Protein AF-K1X6F2-F1 (afdb_monomer_lite)

Secondary structure (DSSP, 8-state):
-PPPPP----------PPPP-PPP---------STHHHHH-B--SSTTTT-BHHHHHHHHHHHHHHHHHSHHHHH-HHHHHHHHHHHHHHS-----PPPPP-------------------------------PBP-SSTTTTSBGGGS-HHHHHHHHHHHHTTSS---HHHHHHHHH------------PPPPGGGS-GGGB-TTSPBPEEEHHHHHHHH---HHHHHHSPP--HHHHS---GGGGGTS------S-TT------EEEHHHHHTTSSSHHHHHHHHHHHHHHHHHHHHHHHHHTT--S---

Structure (mmCIF, N/CA/C/O backbone):
data_AF-K1X6F2-F1
#
_entry.id   AF-K1X6F2-F1
#
loop_
_atom_site.group_PDB
_atom_site.id
_atom_site.type_symbol
_atom_site.label_atom_id
_atom_site.label_alt_id
_atom_site.label_comp_id
_atom_site.label_asym_id
_atom_site.label_entity_id
_atom_site.label_seq_id
_atom_site.pdbx_PDB_ins_code
_atom_site.Cartn_x
_atom_site.Cartn_y
_atom_site.Cartn_z
_atom_site.occupancy
_atom_site.B_iso_or_equiv
_atom_site.auth_seq_id
_atom_site.auth_comp_id
_atom_site.auth_asym_id
_atom_site.auth_atom_id
_atom_site.pdbx_PDB_model_num
ATOM 1 N N . MET A 1 1 ? 56.549 -41.159 -12.950 1.00 46.00 1 MET A N 1
ATOM 2 C CA . MET A 1 1 ? 55.626 -40.058 -12.611 1.00 46.00 1 MET A CA 1
ATOM 3 C C . MET A 1 1 ? 56.068 -38.818 -13.369 1.00 46.00 1 MET A C 1
ATOM 5 O O . MET A 1 1 ? 57.135 -38.312 -13.044 1.00 46.00 1 MET A O 1
ATOM 9 N N . PRO A 1 2 ? 55.348 -38.386 -14.415 1.00 49.75 2 PRO A N 1
ATOM 10 C CA . PRO A 1 2 ? 55.586 -37.089 -15.040 1.00 49.75 2 PRO A CA 1
ATOM 11 C C . PRO A 1 2 ? 54.796 -35.983 -14.309 1.00 49.75 2 PRO A C 1
ATOM 13 O O . PRO A 1 2 ? 53.760 -36.288 -13.711 1.00 49.75 2 PRO A O 1
ATOM 16 N N . PRO A 1 3 ? 55.272 -34.725 -14.318 1.00 59.94 3 PRO A N 1
ATOM 17 C CA . PRO A 1 3 ? 54.576 -33.612 -13.686 1.00 59.94 3 PRO A CA 1
ATOM 18 C C . PRO A 1 3 ? 53.434 -33.101 -14.572 1.00 59.94 3 PRO A C 1
ATOM 20 O O . PRO A 1 3 ? 53.558 -33.018 -15.792 1.00 59.94 3 PRO A O 1
ATOM 23 N N . SER A 1 4 ? 52.319 -32.777 -13.926 1.00 56.47 4 SER A N 1
ATOM 24 C CA . SER A 1 4 ? 51.096 -32.257 -14.529 1.00 56.47 4 SER A CA 1
ATOM 25 C C . SER A 1 4 ? 51.270 -30.808 -14.998 1.00 56.47 4 SER A C 1
ATOM 27 O O . SER A 1 4 ? 51.624 -29.938 -14.201 1.00 56.47 4 SER A O 1
ATOM 29 N N . ASP A 1 5 ? 50.976 -30.555 -16.273 1.00 57.78 5 ASP A N 1
ATOM 30 C CA . ASP A 1 5 ? 50.868 -29.218 -16.868 1.00 57.78 5 ASP A CA 1
ATOM 31 C C . ASP A 1 5 ? 49.633 -28.459 -16.340 1.00 57.78 5 ASP A C 1
ATOM 33 O O . ASP A 1 5 ? 48.540 -29.034 -16.277 1.00 57.78 5 ASP A O 1
ATOM 37 N N . PRO A 1 6 ? 49.742 -27.157 -16.014 1.00 61.81 6 PRO A N 1
ATOM 38 C CA . PRO A 1 6 ? 48.587 -26.328 -15.707 1.00 61.81 6 PRO A CA 1
ATOM 39 C C . PRO A 1 6 ? 47.948 -25.774 -16.990 1.00 61.81 6 PRO A C 1
ATOM 41 O O . PRO A 1 6 ? 48.576 -25.081 -17.794 1.00 61.81 6 PRO A O 1
ATOM 44 N N . LEU A 1 7 ? 46.655 -26.059 -17.141 1.00 51.56 7 LEU A N 1
ATOM 45 C CA . LEU A 1 7 ? 45.775 -25.568 -18.200 1.00 51.56 7 LEU A CA 1
ATOM 46 C C . LEU A 1 7 ? 45.792 -24.031 -18.277 1.00 51.56 7 LEU A C 1
ATOM 48 O O . LEU A 1 7 ? 45.314 -23.334 -17.382 1.00 51.56 7 LEU A O 1
ATOM 52 N N . ARG A 1 8 ? 46.305 -23.496 -19.390 1.00 42.97 8 ARG A N 1
ATOM 53 C CA . ARG A 1 8 ? 46.103 -22.100 -19.793 1.00 42.97 8 ARG A CA 1
ATOM 54 C C . ARG A 1 8 ? 44.699 -21.953 -20.380 1.00 42.97 8 ARG A C 1
ATOM 56 O O . ARG A 1 8 ? 44.446 -22.393 -21.496 1.00 42.97 8 ARG A O 1
ATOM 63 N N . HIS A 1 9 ? 43.803 -21.302 -19.644 1.00 49.31 9 HIS A N 1
ATOM 64 C CA . HIS A 1 9 ? 42.535 -20.826 -20.190 1.00 49.31 9 HIS A CA 1
ATOM 65 C C . HIS A 1 9 ? 42.769 -19.565 -21.027 1.00 49.31 9 HIS A C 1
ATOM 67 O O . HIS A 1 9 ? 43.004 -18.475 -20.507 1.00 49.31 9 HIS A O 1
ATOM 73 N N . THR A 1 10 ? 42.716 -19.728 -22.344 1.00 45.72 10 THR A N 1
ATOM 74 C CA . THR A 1 10 ? 42.678 -18.635 -23.315 1.00 45.72 10 THR A CA 1
ATOM 75 C C . THR A 1 10 ? 41.272 -18.031 -23.302 1.00 45.72 10 THR A C 1
ATOM 77 O O . THR A 1 10 ? 40.318 -18.674 -23.734 1.00 45.72 10 THR A O 1
ATOM 80 N N . PHE A 1 11 ? 41.120 -16.807 -22.794 1.00 39.72 11 PHE A N 1
ATOM 81 C CA . PHE A 1 11 ? 39.876 -16.049 -22.931 1.00 39.72 11 PHE A CA 1
ATOM 82 C C . PHE A 1 11 ? 39.745 -15.548 -24.374 1.00 39.72 11 PHE A C 1
ATOM 84 O O . PHE A 1 11 ? 40.582 -14.784 -24.856 1.00 39.72 11 PHE A O 1
ATOM 91 N N . ALA A 1 12 ? 38.694 -15.989 -25.065 1.00 45.16 12 ALA A N 1
ATOM 92 C CA . ALA A 1 12 ? 38.305 -15.451 -26.359 1.00 45.16 12 ALA A CA 1
ATOM 93 C C . ALA A 1 12 ? 37.691 -14.056 -26.165 1.00 45.16 12 ALA A C 1
ATOM 95 O O . ALA A 1 12 ? 36.672 -13.897 -25.494 1.00 45.16 12 ALA A O 1
ATOM 96 N N . VAL A 1 13 ? 38.326 -13.040 -26.749 1.00 40.25 13 VAL A N 1
ATOM 97 C CA . VAL A 1 13 ? 37.793 -11.677 -26.838 1.00 40.25 13 VAL A CA 1
ATOM 98 C C . VAL A 1 13 ? 36.678 -11.679 -27.883 1.00 40.25 13 VAL A C 1
ATOM 100 O O . VAL A 1 13 ? 36.940 -11.867 -29.071 1.00 40.25 13 VAL A O 1
ATOM 103 N N . LEU A 1 14 ? 35.431 -11.501 -27.444 1.00 47.03 14 LEU A N 1
ATOM 104 C CA . LEU A 1 14 ? 34.290 -11.316 -28.341 1.00 47.03 14 LEU A CA 1
ATOM 105 C C . LEU A 1 14 ? 34.324 -9.909 -28.968 1.00 47.03 14 LEU A C 1
ATOM 107 O O . LEU A 1 14 ? 34.652 -8.939 -28.279 1.00 47.03 14 LEU A O 1
ATOM 111 N N . PRO A 1 15 ? 33.984 -9.770 -30.261 1.00 43.47 15 PRO A N 1
ATOM 112 C CA . PRO A 1 15 ? 33.983 -8.484 -30.940 1.00 43.47 15 PRO A CA 1
ATOM 113 C C . PRO A 1 15 ? 32.815 -7.605 -30.474 1.00 43.47 15 PRO A C 1
ATOM 115 O O . PRO A 1 15 ? 31.656 -8.015 -30.453 1.00 43.47 15 PRO A O 1
ATOM 118 N N . LEU A 1 16 ? 33.161 -6.362 -30.140 1.00 44.66 16 LEU A N 1
ATOM 119 C CA . LEU A 1 16 ? 32.276 -5.248 -29.816 1.00 44.66 16 LEU A CA 1
ATOM 120 C C . LEU A 1 16 ? 31.258 -5.022 -30.949 1.00 44.66 16 LEU A C 1
ATOM 122 O O . LEU A 1 16 ? 31.613 -4.535 -32.026 1.00 44.66 16 LEU A O 1
ATOM 126 N N . MET A 1 17 ? 29.993 -5.377 -30.716 1.00 46.03 17 MET A N 1
ATOM 127 C CA . MET A 1 17 ? 28.908 -5.054 -31.639 1.00 46.03 17 MET A CA 1
ATOM 128 C C . MET A 1 17 ? 28.637 -3.549 -31.617 1.00 46.03 17 MET A C 1
ATOM 130 O O . MET A 1 17 ? 28.428 -2.947 -30.566 1.00 46.03 17 MET A O 1
ATOM 134 N N . LYS A 1 18 ? 28.687 -2.944 -32.806 1.00 38.97 18 LYS A N 1
ATOM 135 C CA . LYS A 1 18 ? 28.371 -1.537 -33.053 1.00 38.97 18 LYS A CA 1
ATOM 136 C C . LYS A 1 18 ? 26.903 -1.280 -32.724 1.00 38.97 18 LYS A C 1
ATOM 138 O O . LYS A 1 18 ? 26.025 -1.882 -33.331 1.00 38.97 18 LYS A O 1
ATOM 143 N N . SER A 1 19 ? 26.660 -0.351 -31.810 1.00 38.84 19 SER A N 1
ATOM 144 C CA . SER A 1 19 ? 25.337 0.194 -31.525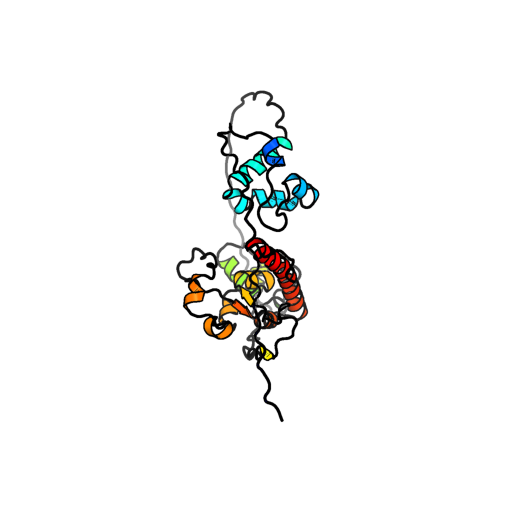 1.00 38.84 19 SER A CA 1
ATOM 145 C C . SER A 1 19 ? 24.781 0.890 -32.771 1.00 38.84 19 SER A C 1
ATOM 147 O O . SER A 1 19 ? 25.386 1.838 -33.276 1.00 38.84 19 SER A O 1
ATOM 149 N N . GLU A 1 20 ? 23.637 0.424 -33.270 1.00 37.31 20 GLU A N 1
ATOM 150 C CA . GLU A 1 20 ? 22.864 1.136 -34.285 1.00 37.31 20 GLU A CA 1
ATOM 151 C C . GLU A 1 20 ? 22.338 2.449 -33.694 1.00 37.31 20 GLU A C 1
ATOM 153 O O . GLU A 1 20 ? 21.609 2.484 -32.702 1.00 37.31 20 GLU A O 1
ATOM 158 N N . VAL A 1 21 ? 22.758 3.554 -34.303 1.00 42.12 21 VAL A N 1
ATOM 159 C CA . VAL A 1 21 ? 22.299 4.903 -33.982 1.00 42.12 21 VAL A CA 1
ATOM 160 C C . VAL A 1 21 ? 20.926 5.087 -34.623 1.00 42.12 21 VAL A C 1
ATOM 162 O O . VAL A 1 21 ? 20.822 5.254 -35.837 1.00 42.12 21 VAL A O 1
ATOM 165 N N . HIS A 1 22 ? 19.864 5.074 -33.817 1.00 42.78 22 HIS A N 1
ATOM 166 C CA . HIS A 1 22 ? 18.558 5.537 -34.276 1.00 42.78 22 HIS A CA 1
ATOM 167 C C . HIS A 1 22 ? 18.613 7.054 -34.535 1.00 42.78 22 HIS A C 1
ATOM 169 O O . HIS A 1 22 ? 19.023 7.807 -33.647 1.00 42.78 22 HIS A O 1
ATOM 175 N N . PRO A 1 23 ? 18.204 7.537 -35.723 1.00 40.75 23 PRO A N 1
ATOM 176 C CA . PRO A 1 23 ? 18.164 8.965 -35.996 1.00 40.75 23 PRO A CA 1
ATOM 177 C C . PRO A 1 23 ? 17.051 9.630 -35.176 1.00 40.75 23 PRO A C 1
ATOM 179 O O . PRO A 1 23 ? 15.868 9.346 -35.361 1.00 40.75 23 PRO A O 1
ATOM 182 N N . SER A 1 24 ? 17.439 10.550 -34.289 1.00 39.50 24 SER A N 1
ATOM 183 C CA . SER A 1 24 ? 16.524 11.512 -33.669 1.00 39.50 24 SER A CA 1
ATOM 184 C C . SER A 1 24 ? 15.939 12.436 -34.745 1.00 39.50 24 SER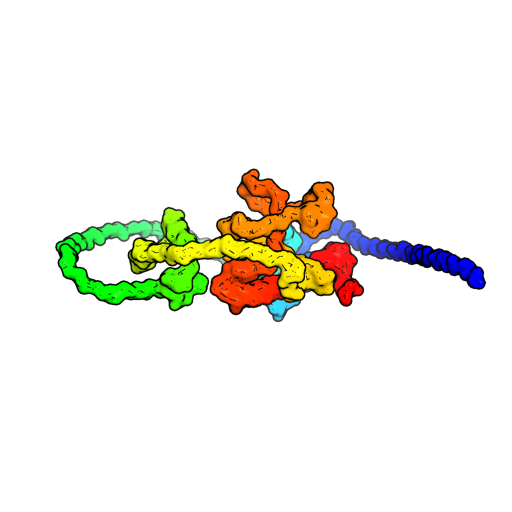 A C 1
ATOM 186 O O . SER A 1 24 ? 16.705 13.122 -35.428 1.00 39.50 24 SER A O 1
ATOM 188 N N . PRO A 1 25 ? 14.606 12.517 -34.900 1.00 50.88 25 PRO A N 1
ATOM 189 C CA . PRO A 1 25 ? 13.989 13.456 -35.822 1.00 50.88 25 PRO A CA 1
ATOM 190 C C . PRO A 1 25 ? 13.968 14.855 -35.192 1.00 50.88 25 PRO A C 1
ATOM 192 O O . PRO A 1 25 ? 13.027 15.242 -34.502 1.00 50.88 25 PRO A O 1
ATOM 195 N N . SER A 1 26 ? 15.016 15.635 -35.450 1.00 43.62 26 SER A N 1
ATOM 196 C CA . SER A 1 26 ? 15.046 17.078 -35.190 1.00 43.62 26 SER A CA 1
ATOM 197 C C . SER A 1 26 ? 14.281 17.814 -36.293 1.00 43.62 26 SER A C 1
ATOM 199 O O . SER A 1 26 ? 14.870 18.412 -37.189 1.00 43.62 26 SER A O 1
ATOM 201 N N . GLY A 1 27 ? 12.953 17.730 -36.251 1.00 44.09 27 GLY A N 1
ATOM 202 C CA . GLY A 1 27 ? 12.053 18.544 -37.063 1.00 44.09 27 GLY A CA 1
ATOM 203 C C . GLY A 1 27 ? 11.281 19.498 -36.163 1.00 44.09 27 GLY A C 1
ATOM 204 O O . GLY A 1 27 ? 10.532 19.054 -35.297 1.00 44.09 27 GLY A O 1
ATOM 205 N N . LEU A 1 28 ? 11.472 20.803 -36.357 1.00 49.69 28 LEU A N 1
ATOM 206 C CA . LEU A 1 28 ? 10.681 21.873 -35.745 1.00 49.69 28 LEU A CA 1
ATOM 207 C C . LEU A 1 28 ? 9.211 21.713 -36.172 1.00 49.69 28 LEU A C 1
ATOM 209 O O . LEU A 1 28 ? 8.809 22.185 -37.232 1.00 49.69 28 LEU A O 1
ATOM 213 N N . ALA A 1 29 ? 8.434 20.979 -35.376 1.00 45.31 29 ALA A N 1
ATOM 214 C CA . ALA A 1 29 ? 7.057 20.623 -35.681 1.00 45.31 29 ALA A CA 1
ATOM 215 C C . ALA A 1 29 ? 6.071 21.584 -35.011 1.00 45.31 29 ALA A C 1
ATOM 217 O O . ALA A 1 29 ? 6.150 21.871 -33.814 1.00 45.31 29 ALA A O 1
ATOM 218 N N . SER A 1 30 ? 5.114 22.032 -35.817 1.00 53.69 30 SER A N 1
ATOM 219 C CA . SER A 1 30 ? 3.845 22.627 -35.416 1.00 53.69 30 SER A CA 1
ATOM 220 C C . SER A 1 30 ? 3.212 21.836 -34.263 1.00 53.69 30 SER A C 1
ATOM 222 O O . SER A 1 30 ? 3.288 20.607 -34.240 1.00 53.69 30 SER A O 1
ATOM 224 N N . GLU A 1 31 ? 2.606 22.536 -33.300 1.00 55.25 31 GLU A N 1
ATOM 225 C CA . GLU A 1 31 ? 2.083 21.933 -32.071 1.00 55.25 31 GLU A CA 1
ATOM 226 C C . GLU A 1 31 ? 1.163 20.725 -32.343 1.00 55.25 31 GLU A C 1
ATOM 228 O O . GLU A 1 31 ? 0.118 20.872 -32.983 1.00 55.25 31 GLU A O 1
ATOM 233 N N . PRO A 1 32 ? 1.493 19.525 -31.829 1.00 50.25 32 PRO A N 1
ATOM 234 C CA . PRO A 1 32 ? 0.657 18.349 -31.993 1.00 50.25 32 PRO A CA 1
ATOM 235 C C . PRO A 1 32 ? -0.456 18.362 -30.938 1.00 50.25 32 PRO A C 1
ATOM 237 O O . PRO A 1 32 ? -0.389 17.669 -29.928 1.00 50.25 32 PRO A O 1
ATOM 240 N N . SER A 1 33 ? -1.504 19.146 -31.182 1.00 58.00 33 SER A N 1
ATOM 241 C CA . SER A 1 33 ? -2.835 18.934 -30.586 1.00 58.00 33 SER A CA 1
ATOM 242 C C . SER A 1 33 ? -3.661 17.918 -31.390 1.00 58.00 33 SER A C 1
ATOM 244 O O . SER A 1 33 ? -4.864 17.768 -31.183 1.00 58.00 33 SER A O 1
ATOM 246 N N . SER A 1 34 ? -3.014 17.210 -32.323 1.00 72.38 34 SER A N 1
ATOM 247 C CA . SER A 1 34 ? -3.662 16.239 -33.194 1.00 72.38 34 SER A CA 1
ATOM 248 C C . SER A 1 34 ? -4.014 14.959 -32.426 1.00 72.38 34 SER A C 1
ATOM 250 O O . SER A 1 34 ? -3.160 14.434 -31.703 1.00 72.38 34 SER A O 1
ATOM 252 N N . PRO A 1 35 ? -5.219 14.392 -32.628 1.00 74.38 35 PRO A N 1
ATOM 253 C CA . PRO A 1 35 ? -5.616 13.102 -32.054 1.00 74.38 35 PRO A CA 1
ATOM 254 C C . PRO A 1 35 ? -4.647 11.960 -32.410 1.00 74.38 35 PRO A C 1
ATOM 256 O O . PRO A 1 35 ? -4.557 10.977 -31.678 1.00 74.38 35 PRO A O 1
ATOM 259 N N . ALA A 1 36 ? -3.844 12.118 -33.469 1.00 82.81 36 ALA A N 1
ATOM 260 C CA . ALA A 1 36 ? -2.771 11.191 -33.819 1.00 82.81 36 ALA A CA 1
ATOM 261 C C . ALA A 1 36 ? -1.700 11.044 -32.719 1.00 82.81 36 ALA A C 1
ATOM 263 O O . ALA A 1 36 ? -1.074 9.993 -32.615 1.00 82.81 36 ALA A O 1
ATOM 264 N N . TYR A 1 37 ? -1.497 12.053 -31.865 1.00 83.38 37 TYR A N 1
ATOM 265 C CA . TYR A 1 37 ? -0.483 11.998 -30.808 1.00 83.38 37 TYR A CA 1
ATOM 266 C C . TYR A 1 37 ? -0.808 10.940 -29.740 1.00 83.38 37 TYR A C 1
ATOM 268 O O . TYR A 1 37 ? 0.083 10.221 -29.290 1.00 83.38 37 TYR A O 1
ATOM 276 N N . ALA A 1 38 ? -2.089 10.778 -29.387 1.00 79.31 38 ALA A N 1
ATOM 277 C CA . ALA A 1 38 ? -2.529 9.747 -28.444 1.00 79.31 38 ALA A CA 1
ATOM 278 C C . ALA A 1 38 ? -2.304 8.322 -28.972 1.00 79.31 38 ALA A C 1
ATOM 280 O O . ALA A 1 38 ? -2.023 7.419 -28.187 1.00 79.31 38 ALA A O 1
ATOM 281 N N . ALA A 1 39 ? -2.394 8.131 -30.292 1.00 85.25 39 ALA A N 1
ATOM 282 C CA . ALA A 1 39 ? -2.170 6.838 -30.936 1.00 85.25 39 ALA A CA 1
ATOM 283 C C . ALA A 1 39 ? -0.683 6.443 -30.985 1.00 85.25 39 ALA A C 1
ATOM 285 O O . ALA A 1 39 ? -0.360 5.260 -31.053 1.00 85.25 39 ALA A O 1
ATOM 286 N N . VAL A 1 40 ? 0.228 7.422 -30.942 1.00 92.50 40 VAL A N 1
ATOM 287 C CA . VAL A 1 40 ? 1.680 7.189 -31.021 1.00 92.50 40 VAL A CA 1
ATOM 288 C C . VAL A 1 40 ? 2.321 7.082 -29.635 1.00 92.50 40 VAL A C 1
ATOM 290 O O . VAL A 1 40 ? 3.331 6.394 -29.476 1.00 92.50 40 VAL A O 1
ATOM 293 N N . TYR A 1 41 ? 1.749 7.729 -28.617 1.00 95.69 41 TYR A N 1
ATOM 294 C CA . TYR A 1 41 ? 2.295 7.681 -27.264 1.00 95.69 41 TYR A CA 1
ATOM 295 C C . TYR A 1 41 ? 2.248 6.260 -26.685 1.00 95.69 41 TYR A C 1
ATOM 297 O O . TYR A 1 41 ? 1.176 5.679 -26.497 1.00 95.69 41 TYR A O 1
ATOM 305 N N . ARG A 1 42 ? 3.425 5.724 -26.348 1.00 96.56 42 ARG A N 1
ATOM 306 C CA . ARG A 1 42 ? 3.584 4.452 -25.636 1.00 96.56 42 ARG A CA 1
ATOM 307 C C . ARG A 1 42 ? 4.004 4.716 -24.200 1.00 96.56 42 ARG A C 1
ATOM 309 O O . ARG A 1 42 ? 4.944 5.470 -23.955 1.00 96.56 42 ARG A O 1
ATOM 316 N N . HIS A 1 43 ? 3.328 4.066 -23.261 1.00 94.31 43 HIS A N 1
ATOM 317 C CA . HIS A 1 43 ? 3.662 4.149 -21.847 1.00 94.31 43 HIS A CA 1
ATOM 318 C C . HIS A 1 43 ? 5.114 3.718 -21.619 1.00 94.31 43 HIS A C 1
ATOM 320 O O . HIS A 1 43 ? 5.544 2.677 -22.111 1.00 94.31 43 HIS A O 1
ATOM 326 N N . THR A 1 44 ? 5.880 4.490 -20.856 1.00 94.12 44 THR A N 1
ATOM 327 C CA . THR A 1 44 ? 7.304 4.200 -20.611 1.00 94.12 44 THR A CA 1
ATOM 328 C C . THR A 1 44 ? 7.570 3.570 -19.243 1.00 94.12 44 THR A C 1
ATOM 330 O O . THR A 1 44 ? 8.715 3.251 -18.934 1.00 94.12 44 THR A O 1
ATOM 333 N N . PHE A 1 45 ? 6.528 3.355 -18.432 1.00 89.81 45 PHE A N 1
ATOM 334 C CA . PHE A 1 45 ? 6.643 2.888 -17.049 1.00 89.81 45 PHE A CA 1
ATOM 335 C C . PHE A 1 45 ? 5.461 2.016 -16.598 1.00 89.81 45 PHE A C 1
ATOM 337 O O . PHE A 1 45 ? 4.346 2.153 -17.113 1.00 89.81 45 PHE A O 1
ATOM 344 N N . GLY A 1 46 ? 5.716 1.197 -15.568 1.00 90.81 46 GLY A N 1
ATOM 345 C CA . GLY A 1 46 ? 4.746 0.345 -14.872 1.00 90.81 46 GLY A CA 1
ATOM 346 C C . GLY A 1 46 ? 4.240 -0.842 -15.698 1.00 90.81 46 GLY A C 1
ATOM 347 O O . GLY A 1 46 ? 4.671 -1.054 -16.826 1.00 90.81 46 GLY A O 1
ATOM 348 N N . LYS A 1 47 ? 3.241 -1.562 -15.167 1.00 90.38 47 LYS A N 1
ATOM 349 C CA . LYS A 1 47 ? 2.665 -2.794 -15.756 1.00 90.38 47 LYS A CA 1
ATOM 350 C C . LYS A 1 47 ? 2.132 -2.687 -17.196 1.00 90.38 47 LYS A C 1
ATOM 352 O O . LYS A 1 47 ? 1.817 -3.694 -17.819 1.00 90.38 47 LYS A O 1
ATOM 357 N N . HIS A 1 48 ? 1.978 -1.470 -17.716 1.00 96.00 48 HIS A N 1
ATOM 358 C CA . HIS A 1 48 ? 1.481 -1.195 -19.068 1.00 96.00 48 HIS A CA 1
ATOM 359 C C . HIS A 1 48 ? 2.555 -0.600 -19.986 1.00 96.00 48 HIS A C 1
ATOM 361 O O . HIS A 1 48 ? 2.241 0.070 -20.971 1.00 96.00 48 HIS A O 1
ATOM 367 N N . LYS A 1 49 ? 3.833 -0.823 -19.669 1.00 94.50 49 LYS A N 1
ATOM 368 C CA . LYS A 1 49 ? 4.961 -0.372 -20.483 1.00 94.50 49 LYS A CA 1
ATOM 369 C C . LYS A 1 49 ? 4.806 -0.826 -21.939 1.00 94.50 49 LYS A C 1
ATOM 371 O O . LYS A 1 49 ? 4.346 -1.926 -22.224 1.00 94.50 49 LYS A O 1
ATOM 376 N N . HIS A 1 50 ? 5.183 0.053 -22.859 1.00 94.81 50 HIS A N 1
ATOM 377 C CA . HIS A 1 50 ? 5.091 -0.094 -24.312 1.00 94.81 50 HIS A CA 1
ATOM 378 C C . HIS A 1 50 ? 3.674 -0.150 -24.901 1.00 94.81 50 HIS A C 1
ATOM 380 O O . HIS A 1 50 ? 3.545 -0.089 -26.126 1.00 94.81 50 HIS A O 1
ATOM 386 N N . LYS A 1 51 ? 2.620 -0.174 -24.078 1.00 96.25 51 LYS A N 1
ATOM 387 C CA . LYS A 1 51 ? 1.234 -0.083 -24.548 1.00 96.25 51 LYS A CA 1
ATOM 388 C C . LYS A 1 51 ? 0.815 1.365 -24.782 1.00 96.25 51 LYS A C 1
ATOM 390 O O . LYS A 1 51 ? 1.274 2.289 -24.110 1.00 96.25 51 LYS A O 1
ATOM 395 N N . THR A 1 52 ? -0.069 1.562 -25.743 1.00 97.56 52 THR A N 1
ATOM 396 C CA . THR A 1 52 ? -0.769 2.824 -25.997 1.00 97.56 52 THR A CA 1
ATOM 397 C C . THR A 1 52 ? -1.924 3.008 -25.015 1.00 97.56 52 THR A C 1
ATOM 399 O O . THR A 1 52 ? -2.406 2.046 -24.418 1.00 97.56 52 THR A O 1
ATOM 402 N N . LEU A 1 53 ? -2.426 4.238 -24.867 1.00 96.62 53 LEU A N 1
ATOM 403 C CA . LEU A 1 53 ? -3.595 4.497 -24.014 1.00 96.62 53 LEU A CA 1
ATOM 404 C C . LEU A 1 53 ? -4.832 3.697 -24.460 1.00 96.62 53 LEU A C 1
ATOM 406 O O . LEU A 1 53 ? -5.607 3.267 -23.616 1.00 96.62 53 LEU A O 1
ATOM 410 N N . GLN A 1 54 ? -4.984 3.432 -25.759 1.00 96.50 54 GLN A N 1
ATOM 411 C CA . GLN A 1 54 ? -6.095 2.644 -26.295 1.00 96.50 54 GLN A CA 1
ATOM 412 C C . GLN A 1 54 ? -5.971 1.146 -25.961 1.00 96.50 54 GLN A C 1
ATOM 414 O O . GLN A 1 54 ? -6.950 0.508 -25.583 1.00 96.50 54 GLN A O 1
ATOM 419 N N . GLU A 1 55 ? -4.762 0.583 -26.036 1.00 96.19 55 GLU A N 1
ATOM 420 C CA . GLU A 1 55 ? -4.501 -0.805 -25.621 1.00 96.19 55 GLU A CA 1
ATOM 421 C C . GLU A 1 55 ? -4.690 -0.988 -24.110 1.00 96.19 55 GLU A C 1
ATOM 423 O O . GLU A 1 55 ? -5.224 -2.003 -23.664 1.00 96.19 55 GLU A O 1
ATOM 428 N N . ILE A 1 56 ? -4.278 0.006 -23.315 1.00 97.12 56 ILE A N 1
ATOM 429 C CA . ILE A 1 56 ? -4.492 0.006 -21.865 1.00 97.12 56 ILE A CA 1
ATOM 430 C C . ILE A 1 56 ? -5.984 0.040 -21.562 1.00 97.12 56 ILE A C 1
ATOM 432 O O . ILE A 1 56 ? -6.437 -0.736 -20.730 1.00 97.12 56 ILE A O 1
ATOM 436 N N . GLU A 1 57 ? -6.753 0.875 -22.259 1.00 96.44 57 GLU A N 1
ATOM 437 C CA . GLU A 1 57 ? -8.201 0.965 -22.077 1.00 96.44 57 GLU A CA 1
ATOM 438 C C . GLU A 1 57 ? -8.882 -0.390 -22.284 1.00 96.44 57 GLU A C 1
ATOM 440 O O . GLU A 1 57 ? -9.698 -0.804 -21.460 1.00 96.44 57 GLU A O 1
ATOM 445 N N . ALA A 1 58 ? -8.503 -1.093 -23.354 1.00 95.75 58 ALA A N 1
ATOM 446 C CA . ALA A 1 58 ? -9.079 -2.382 -23.711 1.00 95.75 58 ALA A CA 1
ATOM 447 C C . ALA A 1 58 ? -8.861 -3.462 -22.637 1.00 95.75 58 ALA A C 1
ATOM 449 O O . ALA A 1 58 ? -9.657 -4.394 -22.547 1.00 95.75 58 ALA A O 1
ATOM 450 N N . CYS A 1 59 ? -7.802 -3.352 -21.825 1.00 93.44 59 CYS A N 1
ATOM 451 C CA . CYS A 1 59 ? -7.465 -4.347 -20.803 1.00 93.44 59 CYS A CA 1
ATOM 452 C C . CYS A 1 59 ? -7.635 -3.876 -19.346 1.00 93.44 59 CYS A C 1
ATOM 454 O O . CYS A 1 59 ? -7.743 -4.716 -18.457 1.00 93.44 59 CYS A O 1
ATOM 456 N N . ASP A 1 60 ? -7.631 -2.567 -19.077 1.00 96.25 60 ASP A N 1
ATOM 457 C CA . ASP A 1 60 ? -7.543 -2.001 -17.726 1.00 96.25 60 ASP A CA 1
ATOM 458 C C . ASP A 1 60 ? -7.991 -0.527 -17.674 1.00 96.25 60 ASP A C 1
ATOM 460 O O . ASP A 1 60 ? -7.218 0.398 -17.402 1.00 96.25 60 ASP A O 1
ATOM 464 N N . LEU A 1 61 ? -9.277 -0.297 -17.932 1.00 93.56 61 LEU A N 1
ATOM 465 C CA . LEU A 1 61 ? -9.888 1.031 -17.854 1.00 93.56 61 LEU A CA 1
ATOM 466 C C . LEU A 1 61 ? -9.660 1.758 -16.502 1.00 93.56 61 LEU A C 1
ATOM 468 O O . LEU A 1 61 ? -9.310 2.944 -16.545 1.00 93.56 61 LEU A O 1
ATOM 472 N N . PRO A 1 62 ? -9.774 1.109 -15.317 1.00 96.12 62 PRO A N 1
ATOM 473 C CA . PRO A 1 62 ? -9.537 1.776 -14.031 1.00 96.12 62 PRO A CA 1
ATOM 474 C C . PRO A 1 62 ? -8.132 2.374 -13.899 1.00 96.12 62 PRO A C 1
ATOM 476 O O . PRO A 1 62 ? -7.940 3.379 -13.211 1.00 96.12 62 PRO A O 1
ATOM 479 N N . TYR A 1 63 ? -7.137 1.795 -14.578 1.00 95.62 63 TYR A N 1
ATOM 480 C CA . TYR A 1 63 ? -5.787 2.345 -14.590 1.00 95.62 63 TYR A CA 1
ATOM 481 C C . TYR A 1 63 ? -5.716 3.701 -15.293 1.00 95.62 63 TYR A C 1
ATOM 483 O O . TYR A 1 63 ? -5.026 4.586 -14.795 1.00 95.62 63 TYR A O 1
ATOM 491 N N . ILE A 1 64 ? -6.442 3.911 -16.397 1.00 96.56 64 ILE A N 1
ATOM 492 C CA . ILE A 1 64 ? -6.472 5.214 -17.087 1.00 96.56 64 ILE A CA 1
ATOM 493 C C . ILE A 1 64 ? -7.103 6.282 -16.192 1.00 96.56 64 ILE A C 1
ATOM 495 O O . ILE A 1 64 ? -6.598 7.404 -16.122 1.00 96.56 64 ILE A O 1
ATOM 499 N N . GLU A 1 65 ? -8.174 5.944 -15.472 1.00 95.19 65 GLU A N 1
ATOM 500 C CA . GLU A 1 65 ? -8.804 6.855 -14.509 1.00 95.19 65 GLU A CA 1
ATOM 501 C C . GLU A 1 65 ? -7.842 7.228 -13.376 1.00 95.19 65 GLU A C 1
ATOM 503 O O . GLU A 1 65 ? -7.670 8.410 -13.066 1.00 95.19 65 GLU A O 1
ATOM 508 N N . TRP A 1 66 ? -7.146 6.236 -12.812 1.00 96.50 66 TRP A N 1
ATOM 509 C CA . TRP A 1 66 ? -6.099 6.467 -11.820 1.00 96.50 66 TRP A CA 1
ATOM 510 C C . TRP A 1 66 ? -4.962 7.332 -12.378 1.00 96.50 66 TRP A C 1
ATOM 512 O O . TRP A 1 66 ? -4.496 8.259 -11.707 1.00 96.50 66 TRP A O 1
ATOM 522 N N . LEU A 1 67 ? -4.540 7.078 -13.621 1.00 96.00 67 LEU A N 1
ATOM 523 C CA . LEU A 1 67 ? -3.421 7.761 -14.259 1.00 96.00 67 LEU A CA 1
ATOM 524 C C . LEU A 1 67 ? -3.665 9.270 -14.340 1.00 96.00 67 LEU A C 1
ATOM 526 O O . LEU A 1 67 ? -2.752 10.033 -14.028 1.00 96.00 67 LEU A O 1
ATOM 530 N N . ARG A 1 68 ? -4.900 9.706 -14.628 1.00 95.62 68 ARG A N 1
ATOM 531 C CA . ARG A 1 68 ? -5.303 11.128 -14.647 1.00 95.62 68 ARG A CA 1
ATOM 532 C C . ARG A 1 68 ? -5.072 11.843 -13.313 1.00 95.62 68 ARG A C 1
ATOM 534 O O . ARG A 1 68 ? -4.712 13.017 -13.298 1.00 95.62 68 ARG A O 1
ATOM 541 N N . GLY A 1 69 ? -5.286 11.152 -12.192 1.00 89.44 69 GLY A N 1
ATOM 542 C CA . GLY A 1 69 ? -5.081 11.695 -10.844 1.00 89.44 69 GLY A CA 1
ATOM 543 C C . GLY A 1 69 ? -3.657 11.521 -10.307 1.00 89.44 69 GLY A C 1
ATOM 544 O O . GLY A 1 69 ? -3.286 12.161 -9.316 1.00 89.44 69 GLY A O 1
ATOM 545 N N . SER A 1 70 ? -2.864 10.661 -10.949 1.00 93.81 70 SER A N 1
ATOM 546 C CA . SER A 1 70 ? -1.547 10.241 -10.478 1.00 93.81 70 SER A CA 1
ATOM 547 C C . SER A 1 70 ? -0.505 11.366 -10.515 1.00 93.81 70 SER A C 1
ATOM 549 O O . SER A 1 70 ? -0.565 12.304 -11.313 1.00 93.81 70 SER A O 1
ATOM 551 N N . TYR A 1 71 ? 0.511 11.245 -9.659 1.00 91.19 71 TYR A N 1
ATOM 552 C CA . TYR A 1 71 ? 1.681 12.128 -9.686 1.00 91.19 71 TYR A CA 1
ATOM 553 C C . TYR A 1 71 ? 2.442 12.030 -11.021 1.00 91.19 71 TYR A C 1
ATOM 555 O O . TYR A 1 71 ? 2.966 13.030 -11.502 1.00 91.19 71 TYR A O 1
ATOM 563 N N . MET A 1 72 ? 2.435 10.862 -11.671 1.00 91.00 72 MET A N 1
ATOM 564 C CA . MET A 1 72 ? 3.137 10.638 -12.941 1.00 91.00 72 MET A CA 1
ATOM 565 C C . MET A 1 72 ? 2.572 11.502 -14.068 1.00 91.00 72 MET A C 1
ATOM 567 O O . MET A 1 72 ? 3.326 12.196 -14.750 1.00 91.00 72 MET A O 1
ATOM 571 N N . ALA A 1 73 ? 1.244 11.540 -14.212 1.00 93.88 73 ALA A N 1
ATOM 572 C CA . ALA A 1 73 ? 0.604 12.427 -15.177 1.00 93.88 73 ALA A CA 1
ATOM 573 C C . ALA A 1 73 ? 0.858 13.899 -14.846 1.00 93.88 73 ALA A C 1
ATOM 575 O O . ALA A 1 73 ? 1.043 14.695 -15.751 1.00 93.88 73 ALA A O 1
ATOM 576 N N . LYS A 1 74 ? 0.946 14.296 -13.571 1.00 91.62 74 LYS A N 1
ATOM 577 C CA . LYS A 1 74 ? 1.213 15.700 -13.207 1.00 91.62 74 LYS A CA 1
ATOM 578 C C . LYS A 1 74 ? 2.611 16.187 -13.602 1.00 91.62 74 LYS A C 1
ATOM 580 O O . LYS A 1 74 ? 2.751 17.368 -13.905 1.00 91.62 74 LYS A O 1
ATOM 585 N N . ASN A 1 75 ? 3.611 15.305 -13.643 1.00 91.38 75 ASN A N 1
ATOM 586 C CA . ASN A 1 75 ? 4.994 15.700 -13.944 1.00 91.38 75 ASN A CA 1
ATOM 587 C C . ASN A 1 75 ? 5.457 15.365 -15.363 1.00 91.38 75 ASN A C 1
ATOM 589 O O . ASN A 1 75 ? 6.474 15.894 -15.804 1.00 91.38 75 ASN A O 1
ATOM 593 N N . SER A 1 76 ? 4.742 14.507 -16.091 1.00 94.69 76 SER A N 1
ATOM 594 C CA . SER A 1 76 ? 5.087 14.165 -17.472 1.00 94.69 76 SER A CA 1
ATOM 595 C C . SER A 1 76 ? 4.245 14.973 -18.458 1.00 94.69 76 SER A C 1
ATOM 597 O O . SER A 1 76 ? 3.072 14.677 -18.686 1.00 94.69 76 SER A O 1
ATOM 599 N N . ARG A 1 77 ? 4.856 15.992 -19.077 1.00 95.06 77 ARG A N 1
ATOM 600 C CA . ARG A 1 77 ? 4.195 16.842 -20.086 1.00 95.06 77 ARG A CA 1
ATOM 601 C C . ARG A 1 77 ? 3.705 16.033 -21.291 1.00 95.06 77 ARG A C 1
ATOM 603 O O . ARG A 1 77 ? 2.624 16.308 -21.806 1.00 95.06 77 ARG A O 1
ATOM 610 N N . ASP A 1 78 ? 4.468 15.029 -21.711 1.00 94.56 78 ASP A N 1
ATOM 611 C CA . ASP A 1 78 ? 4.101 14.167 -22.839 1.00 94.56 78 ASP A CA 1
ATOM 612 C C . ASP A 1 78 ? 2.900 13.285 -22.498 1.00 94.56 78 ASP A C 1
ATOM 614 O O . ASP A 1 78 ? 1.964 13.185 -23.290 1.00 94.56 78 ASP A O 1
ATOM 618 N N . LEU A 1 79 ? 2.864 12.727 -21.282 1.00 95.31 79 LEU A N 1
ATOM 619 C CA . LEU A 1 79 ? 1.718 11.949 -20.820 1.00 95.31 79 LEU A CA 1
ATOM 620 C C . LEU A 1 79 ? 0.455 12.809 -20.688 1.00 95.31 79 LEU A C 1
ATOM 622 O O . LEU A 1 79 ? -0.628 12.359 -21.052 1.00 95.31 79 LEU A O 1
ATOM 626 N N . GLN A 1 80 ? 0.573 14.056 -20.216 1.00 96.31 80 GLN A N 1
ATOM 627 C CA . GLN A 1 80 ? -0.560 14.992 -20.181 1.00 96.31 80 GLN A CA 1
ATOM 628 C C . GLN A 1 80 ? -1.120 15.246 -21.575 1.00 96.31 80 GLN A C 1
ATOM 630 O O . GLN A 1 80 ? -2.330 15.166 -21.770 1.00 96.31 80 GLN A O 1
ATOM 635 N N . LYS A 1 81 ? -0.243 15.516 -22.549 1.00 94.56 81 LYS A N 1
ATOM 636 C CA . LYS A 1 81 ? -0.644 15.718 -23.946 1.00 94.56 81 LYS A CA 1
ATOM 637 C C . LYS A 1 81 ? -1.306 14.472 -24.525 1.00 94.56 81 LYS A C 1
ATOM 639 O O . LYS A 1 81 ? -2.333 14.588 -25.184 1.00 94.56 81 LYS A O 1
ATOM 644 N N . ALA A 1 82 ? -0.757 13.290 -24.249 1.00 96.06 82 ALA A N 1
ATOM 645 C CA . ALA A 1 82 ? -1.327 12.026 -24.697 1.00 96.06 82 ALA A CA 1
ATOM 646 C C . ALA A 1 82 ? -2.723 11.785 -24.103 1.00 96.06 82 ALA A C 1
ATOM 648 O O . ALA A 1 82 ? -3.651 11.475 -24.845 1.00 96.06 82 ALA A O 1
ATOM 649 N N . LEU A 1 83 ? -2.898 12.001 -22.793 1.00 96.12 83 LEU A N 1
ATOM 650 C CA . LEU A 1 83 ? -4.194 11.889 -22.114 1.00 96.12 83 LEU A CA 1
ATOM 651 C C . LEU A 1 83 ? -5.210 12.908 -22.641 1.00 96.12 83 LEU A C 1
ATOM 653 O O . LEU A 1 83 ? -6.365 12.561 -22.869 1.00 96.12 83 LEU A O 1
ATOM 657 N N . GLN A 1 84 ? -4.782 14.146 -22.890 1.00 95.19 84 GLN A N 1
ATOM 658 C CA . GLN A 1 84 ? -5.642 15.187 -23.449 1.00 95.19 84 GLN A CA 1
ATOM 659 C C . GLN A 1 84 ? -6.079 14.864 -24.885 1.00 95.19 84 GLN A C 1
ATOM 661 O O . GLN A 1 84 ? -7.252 15.024 -25.218 1.00 95.19 84 GLN A O 1
ATOM 666 N N . ALA A 1 85 ? -5.159 14.400 -25.735 1.00 93.94 85 ALA A N 1
ATOM 667 C CA . ALA A 1 85 ? -5.469 13.988 -27.102 1.00 93.94 85 ALA A CA 1
ATOM 668 C C . ALA A 1 85 ? -6.390 12.755 -27.123 1.00 93.94 85 ALA A C 1
ATOM 670 O O . ALA A 1 85 ? -7.316 12.693 -27.930 1.00 93.94 85 ALA A O 1
ATOM 671 N N . TYR A 1 86 ? -6.182 11.813 -26.199 1.00 95.12 86 TYR A N 1
ATOM 672 C CA . TYR A 1 86 ? -7.043 10.648 -26.011 1.00 95.12 86 TYR A CA 1
ATOM 673 C C . TYR A 1 86 ? -8.465 11.062 -25.598 1.00 95.12 86 TYR A C 1
ATOM 675 O O . TYR A 1 86 ? -9.440 10.595 -26.186 1.00 95.12 86 TYR A O 1
ATOM 683 N N . ASP A 1 87 ? -8.598 12.009 -24.665 1.00 94.75 87 ASP A N 1
ATOM 684 C CA . ASP A 1 87 ? -9.896 12.556 -24.254 1.00 94.75 87 ASP A CA 1
ATOM 685 C C . ASP A 1 87 ? -10.617 13.276 -25.391 1.00 94.75 87 ASP A C 1
ATOM 687 O O . ASP A 1 87 ? -11.818 13.087 -25.577 1.00 94.75 87 ASP A O 1
ATOM 691 N N . ALA A 1 88 ? -9.885 14.077 -26.166 1.00 92.69 88 ALA A N 1
ATOM 692 C CA . ALA A 1 88 ? -10.432 14.795 -27.311 1.00 92.69 88 ALA A CA 1
ATOM 693 C C . ALA A 1 88 ? -10.928 13.843 -28.411 1.00 92.69 88 ALA A C 1
ATOM 695 O O . ALA A 1 88 ? -11.958 14.110 -29.027 1.00 92.69 88 ALA A O 1
ATOM 696 N N . ALA A 1 89 ? -10.220 12.732 -28.639 1.00 92.19 89 ALA A N 1
ATOM 697 C CA . ALA A 1 89 ? -10.619 11.712 -29.604 1.00 92.19 89 ALA A CA 1
ATOM 698 C C . ALA A 1 89 ? -11.850 10.916 -29.138 1.00 92.19 89 ALA A C 1
ATOM 700 O O . ALA A 1 89 ? -12.720 10.595 -29.944 1.00 92.19 89 ALA A O 1
ATOM 701 N N . LYS A 1 90 ? -11.932 10.606 -27.839 1.00 92.56 90 LYS A N 1
ATOM 702 C CA . LYS A 1 90 ? -12.993 9.767 -27.266 1.00 92.56 90 LYS A CA 1
ATOM 703 C C . LYS A 1 90 ? -14.293 10.519 -27.008 1.00 92.56 90 LYS A C 1
ATOM 705 O O . LYS A 1 90 ? -15.378 9.969 -27.172 1.00 92.56 90 LYS A O 1
ATOM 710 N N . PHE A 1 91 ? -14.180 11.779 -26.610 1.00 90.69 91 PHE A N 1
ATOM 711 C CA . PHE A 1 91 ? -15.304 12.669 -26.368 1.00 90.69 91 PHE A CA 1
ATOM 712 C C . PHE A 1 91 ? -15.172 13.860 -27.311 1.00 90.69 91 PHE A C 1
ATOM 714 O O . PHE A 1 91 ? -14.804 14.950 -26.855 1.00 90.69 91 PHE A O 1
ATOM 721 N N . PRO A 1 92 ? -15.436 13.674 -28.622 1.00 85.88 92 PRO A N 1
ATOM 722 C CA . PRO A 1 92 ? -15.443 14.787 -29.552 1.00 85.88 92 PRO A CA 1
ATOM 723 C C . PRO A 1 92 ? -16.438 15.801 -29.002 1.00 85.88 92 PRO A C 1
ATOM 725 O O . PRO A 1 92 ? -17.639 15.533 -28.918 1.00 85.88 92 PRO A O 1
ATOM 728 N N . ARG A 1 93 ? -15.923 16.942 -28.525 1.00 80.75 93 ARG A N 1
ATOM 729 C CA . ARG A 1 93 ? -16.782 18.022 -28.052 1.00 80.75 93 ARG A CA 1
ATOM 730 C C . ARG A 1 93 ? -17.667 18.368 -29.229 1.00 80.75 93 ARG A C 1
ATOM 732 O O . ARG A 1 93 ? -17.162 18.831 -30.251 1.00 80.75 93 ARG A O 1
ATOM 739 N N . SER A 1 94 ? -18.961 18.095 -29.082 1.00 78.81 94 SER A N 1
ATOM 740 C CA . SER A 1 94 ? -19.951 18.530 -30.053 1.00 78.81 94 SER A CA 1
ATOM 741 C C . SER A 1 94 ? -19.683 20.017 -30.306 1.00 78.81 94 SER A C 1
ATOM 743 O O . SER A 1 94 ? -19.533 20.752 -29.319 1.00 78.81 94 SER A O 1
ATOM 745 N N . PRO A 1 95 ? -19.483 20.447 -31.566 1.00 69.75 95 PRO A N 1
ATOM 746 C CA . PRO A 1 95 ? -19.114 21.819 -31.878 1.00 69.75 95 PRO A CA 1
ATOM 747 C C . PRO A 1 95 ? -20.116 22.734 -31.186 1.00 69.75 95 PRO A C 1
ATOM 749 O O . PRO A 1 95 ? -21.321 22.599 -31.380 1.00 69.75 95 PRO A O 1
ATOM 752 N N . ALA A 1 96 ? -19.603 23.558 -30.275 1.00 58.12 96 ALA A N 1
ATOM 753 C CA . ALA A 1 96 ? -20.408 24.265 -29.300 1.00 58.12 96 ALA A CA 1
ATOM 754 C C . ALA A 1 96 ? -21.535 25.043 -29.989 1.00 58.12 96 ALA A C 1
ATOM 756 O O . ALA A 1 96 ? -21.284 26.009 -30.709 1.00 58.12 96 ALA A O 1
ATOM 757 N N . SER A 1 97 ? -22.779 24.648 -29.721 1.00 53.25 97 SER A N 1
ATOM 758 C CA . SER A 1 97 ? -23.912 25.557 -29.822 1.00 53.25 97 SER A CA 1
ATOM 759 C C . SER A 1 97 ? -23.610 26.749 -28.909 1.00 53.25 97 SER A C 1
ATOM 761 O O . SER A 1 97 ? -23.386 26.578 -27.710 1.00 53.25 97 SER A O 1
ATOM 763 N N . LEU A 1 98 ? -23.515 27.937 -29.507 1.00 45.94 98 LEU A N 1
ATOM 764 C CA . LEU A 1 98 ? -23.188 29.213 -28.865 1.00 45.94 98 LEU A CA 1
ATOM 765 C C . LEU A 1 98 ? -23.989 29.432 -27.561 1.00 45.94 98 LEU A C 1
ATOM 767 O O . LEU A 1 98 ? -25.204 29.224 -27.560 1.00 45.94 98 LEU A O 1
ATOM 771 N N . PRO A 1 99 ? -23.354 29.868 -26.456 1.00 52.97 99 PRO A N 1
ATOM 772 C CA . PRO A 1 99 ? -24.038 30.018 -25.179 1.00 52.97 99 PRO A CA 1
ATOM 773 C C . PRO A 1 99 ? -24.853 31.316 -25.106 1.00 52.97 99 PRO A C 1
ATOM 775 O O . PRO A 1 99 ? -24.323 32.420 -25.227 1.00 52.97 99 PRO A O 1
ATOM 778 N N . HIS A 1 100 ? -26.149 31.152 -24.840 1.00 40.94 100 HIS A N 1
ATOM 779 C CA . HIS A 1 100 ? -27.067 32.192 -24.384 1.00 40.94 100 HIS A CA 1
ATOM 780 C C . HIS A 1 100 ? -26.727 32.551 -22.929 1.00 40.94 100 HIS A C 1
ATOM 782 O O . HIS A 1 100 ? -26.680 31.678 -22.061 1.00 40.94 100 HIS A O 1
ATOM 788 N N . MET A 1 101 ? -26.467 33.830 -22.663 1.00 49.78 101 MET A N 1
ATOM 789 C CA . MET A 1 101 ? -26.206 34.340 -21.316 1.00 49.78 101 MET A CA 1
ATOM 790 C C . MET A 1 101 ? -27.521 34.573 -20.561 1.00 49.78 101 MET A C 1
ATOM 792 O O . MET A 1 101 ? -28.418 35.214 -21.098 1.00 49.78 101 MET A O 1
ATOM 796 N N . THR A 1 102 ? -27.599 34.071 -19.328 1.00 45.41 102 THR A N 1
ATOM 797 C CA . THR A 1 102 ? -28.510 34.493 -18.237 1.00 45.41 102 THR A CA 1
ATOM 798 C C . THR A 1 102 ? -27.937 33.847 -16.970 1.00 45.41 102 THR A C 1
ATOM 800 O O . THR A 1 102 ? -27.885 32.625 -16.891 1.00 45.41 102 THR A O 1
ATOM 803 N N . GLU A 1 103 ? -27.145 34.529 -16.144 1.00 38.91 103 GLU A N 1
ATOM 804 C CA . GLU A 1 103 ? -27.447 35.601 -15.176 1.00 38.91 103 GLU A CA 1
ATOM 805 C C . GLU A 1 103 ? -28.117 35.105 -13.874 1.00 38.91 103 GLU A C 1
ATOM 807 O O . GLU A 1 103 ? -29.226 34.589 -13.908 1.00 38.91 103 GLU A O 1
ATOM 812 N N . SER A 1 104 ? -27.425 35.385 -12.750 1.00 41.34 104 SER A N 1
ATOM 813 C CA . SER A 1 104 ? -27.915 35.585 -11.364 1.00 41.34 104 SER A CA 1
ATOM 814 C C . SER A 1 104 ? -28.594 34.420 -10.625 1.00 41.34 104 SER A C 1
ATOM 816 O O . SER A 1 104 ? -29.278 33.602 -11.208 1.00 41.34 104 SER A O 1
ATOM 818 N N . GLN A 1 105 ? -28.550 34.274 -9.299 1.00 37.53 105 GLN A N 1
ATOM 819 C CA . GLN A 1 105 ? -27.828 34.855 -8.158 1.00 37.53 105 GLN A CA 1
ATOM 820 C C . GLN A 1 105 ? -28.288 34.040 -6.918 1.00 37.53 105 GLN A C 1
ATOM 822 O O . GLN A 1 105 ? -29.359 33.441 -6.930 1.00 37.53 105 GLN A O 1
ATOM 827 N N . ALA A 1 106 ? -27.517 34.150 -5.832 1.00 36.66 106 ALA A N 1
ATOM 828 C CA . ALA A 1 106 ? -27.940 34.101 -4.420 1.00 36.66 106 ALA A CA 1
ATOM 829 C C . ALA A 1 106 ? -28.213 32.753 -3.698 1.00 36.66 106 ALA A C 1
ATOM 831 O O . ALA A 1 106 ? -29.247 32.110 -3.845 1.00 36.66 106 ALA A O 1
ATOM 832 N N . SER A 1 107 ? -27.314 32.452 -2.747 1.00 38.75 107 SER A N 1
A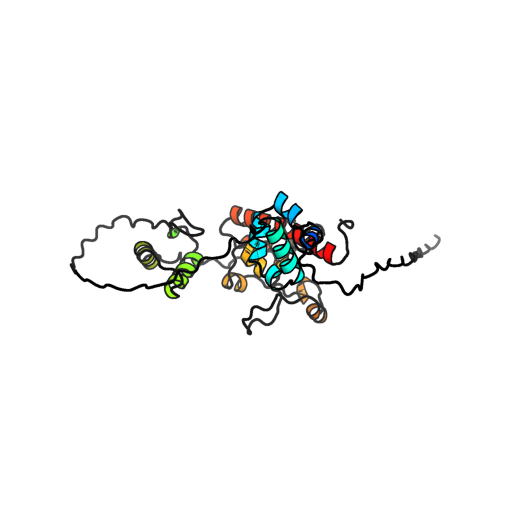TOM 833 C CA . SER A 1 107 ? -27.623 31.838 -1.436 1.00 38.75 107 SER A CA 1
ATOM 834 C C . SER A 1 107 ? -28.400 32.821 -0.540 1.00 38.75 107 SER A C 1
ATOM 836 O O . SER A 1 107 ? -28.286 34.031 -0.754 1.00 38.75 107 SER A O 1
ATOM 838 N N . PRO A 1 108 ? -29.090 32.358 0.527 1.00 50.03 108 PRO A N 1
ATOM 839 C CA . PRO A 1 108 ? -28.475 32.492 1.862 1.00 50.03 108 PRO A CA 1
ATOM 840 C C . PRO A 1 108 ? -28.872 31.452 2.949 1.00 50.03 108 PRO A C 1
ATOM 842 O O . PRO A 1 108 ? -29.983 30.948 3.014 1.00 50.03 108 PRO A O 1
ATOM 845 N N . ALA A 1 109 ? -27.891 31.199 3.824 1.00 37.75 109 ALA A N 1
ATOM 846 C CA . ALA A 1 109 ? -27.868 31.196 5.300 1.00 37.75 109 ALA A CA 1
ATOM 847 C C . ALA A 1 109 ? -29.040 30.729 6.215 1.00 37.75 109 ALA A C 1
ATOM 849 O O . ALA A 1 109 ? -30.148 31.247 6.173 1.00 37.75 109 ALA A O 1
ATOM 850 N N . SER A 1 110 ? -28.603 29.994 7.259 1.00 40.53 110 SER A N 1
ATOM 851 C CA . SER A 1 110 ? -28.937 30.122 8.703 1.00 40.53 110 SER A CA 1
ATOM 852 C C . SER A 1 110 ? -30.245 29.561 9.285 1.00 40.53 110 SER A C 1
ATOM 854 O O . SER A 1 110 ? -31.323 29.982 8.899 1.00 40.53 110 SER A O 1
ATOM 856 N N . GLN A 1 111 ? -30.111 28.761 10.365 1.00 41.62 111 GLN A N 1
ATOM 857 C CA . GLN A 1 111 ? -30.708 28.912 11.727 1.00 41.62 111 GLN A CA 1
ATOM 858 C C . GLN A 1 111 ? -30.550 27.580 12.516 1.00 41.62 111 GLN A C 1
ATOM 860 O O . GLN A 1 111 ? -30.798 26.517 11.968 1.00 41.62 111 GLN A O 1
ATOM 865 N N . LYS A 1 112 ? -29.887 27.502 13.686 1.00 37.88 112 LYS A N 1
ATOM 866 C CA . LYS A 1 112 ? -30.169 27.969 15.073 1.00 37.88 112 LYS A CA 1
ATOM 867 C C . LYS A 1 112 ? -30.988 26.985 15.956 1.00 37.88 112 LYS A C 1
ATOM 869 O O . LYS A 1 112 ? -32.190 26.861 15.800 1.00 37.88 112 LYS A O 1
ATOM 874 N N . SER A 1 113 ? -30.290 26.450 16.976 1.00 38.88 113 SER A N 1
ATOM 875 C CA . SER A 1 113 ? -30.643 26.331 18.421 1.00 38.88 113 SER A CA 1
ATOM 876 C C . SER A 1 113 ? -31.795 25.449 18.956 1.00 38.88 113 SER A C 1
ATOM 878 O O . SER A 1 113 ? -32.929 25.610 18.534 1.00 38.88 113 SER A O 1
ATOM 880 N N . ALA A 1 114 ? -31.486 24.679 20.025 1.00 39.94 114 ALA A N 1
ATOM 881 C CA . ALA A 1 114 ? -32.192 24.514 21.334 1.00 39.94 114 ALA A CA 1
ATOM 882 C C . ALA A 1 114 ? -31.993 23.068 21.875 1.00 39.94 114 ALA A C 1
ATOM 884 O O . ALA A 1 114 ? -32.248 22.118 21.150 1.00 39.94 114 ALA A O 1
ATOM 885 N N . ALA A 1 115 ? -31.337 22.781 23.011 1.00 39.41 115 ALA A N 1
ATOM 886 C CA . ALA A 1 115 ? -31.603 23.075 24.435 1.00 39.41 115 ALA A CA 1
ATOM 887 C C . ALA A 1 115 ? -32.610 22.115 25.127 1.00 39.41 115 ALA A C 1
ATOM 889 O O . ALA A 1 115 ? -33.764 22.026 24.730 1.00 39.41 115 ALA A O 1
ATOM 890 N N . GLY A 1 116 ? -32.164 21.474 26.224 1.00 37.88 116 GLY A N 1
ATOM 891 C CA . GLY A 1 116 ? -32.959 20.664 27.175 1.00 37.88 116 GLY A CA 1
ATOM 892 C C . GLY A 1 116 ? -32.708 19.148 27.040 1.00 37.88 116 GLY A C 1
ATOM 893 O O . GLY A 1 116 ? -32.659 18.642 25.936 1.00 37.88 116 GLY A O 1
ATOM 894 N N . ASN A 1 117 ? -32.535 18.320 28.075 1.00 43.25 117 ASN A N 1
ATOM 895 C CA . ASN A 1 117 ? -32.829 18.490 29.489 1.00 43.25 117 ASN A CA 1
ATOM 896 C C . ASN A 1 117 ? -32.064 17.442 30.332 1.00 43.25 117 ASN A C 1
ATOM 898 O O . ASN A 1 117 ? -31.833 16.316 29.892 1.00 43.25 117 ASN A O 1
ATOM 902 N N . LYS A 1 118 ? -31.688 17.817 31.560 1.00 48.78 118 LYS A N 1
ATOM 903 C CA . LYS A 1 118 ? -31.032 16.962 32.565 1.00 48.78 118 LYS A CA 1
ATOM 904 C C . LYS A 1 118 ? -32.068 16.079 33.270 1.00 48.78 118 LYS A C 1
ATOM 906 O O . LYS A 1 118 ? -33.049 16.614 33.776 1.00 48.78 118 LYS A O 1
ATOM 911 N N . ARG A 1 119 ? -31.782 14.787 33.472 1.00 43.31 119 ARG A N 1
ATOM 912 C CA . ARG A 1 119 ? -32.264 14.044 34.652 1.00 43.31 119 ARG A CA 1
ATOM 913 C C . ARG A 1 119 ? -31.251 12.992 35.093 1.00 43.31 119 ARG A C 1
ATOM 915 O O . ARG A 1 119 ? -30.670 12.276 34.290 1.00 43.31 119 ARG A O 1
ATOM 922 N N . LYS A 1 120 ? -31.018 13.009 36.402 1.00 49.81 120 LYS A N 1
ATOM 923 C CA . LYS A 1 120 ? -29.951 12.373 37.167 1.00 49.81 120 LYS A CA 1
ATOM 924 C C . LYS A 1 120 ? -30.608 11.300 38.027 1.00 49.81 120 LYS A C 1
ATOM 926 O O . LYS A 1 120 ? -31.355 11.674 38.921 1.00 49.81 120 LYS A O 1
ATOM 931 N N . MET A 1 121 ? -30.338 10.022 37.766 1.00 43.38 121 MET A N 1
ATOM 932 C CA . MET A 1 121 ? -30.516 8.930 38.731 1.00 43.38 121 MET A CA 1
ATOM 933 C C . MET A 1 121 ? -29.565 7.773 38.399 1.00 43.38 121 MET A C 1
ATOM 935 O O . MET A 1 121 ? -29.572 7.244 37.294 1.00 43.38 121 MET A O 1
ATOM 939 N N . GLN A 1 122 ? -28.746 7.408 39.379 1.00 44.19 122 GLN A N 1
ATOM 940 C CA . GLN A 1 122 ? -28.068 6.121 39.558 1.00 44.19 122 GLN A CA 1
ATOM 941 C C . GLN A 1 122 ? -27.760 6.009 41.071 1.00 44.19 122 GLN A C 1
ATOM 943 O O . GLN A 1 122 ? -27.682 7.066 41.709 1.00 44.19 122 GLN A O 1
ATOM 948 N N . PRO A 1 123 ? -27.519 4.814 41.653 1.00 56.75 123 PRO A N 1
ATOM 949 C CA . PRO A 1 123 ? -27.346 3.523 40.981 1.00 56.75 123 PRO A CA 1
ATOM 950 C C . PRO A 1 123 ? -28.073 2.324 41.628 1.00 56.75 123 PRO A C 1
ATOM 952 O O . PRO A 1 123 ? -28.129 2.186 42.844 1.00 56.75 123 PRO A O 1
ATOM 955 N N . GLN A 1 124 ? -28.509 1.378 40.795 1.00 42.22 124 GLN A N 1
ATOM 956 C CA . GLN A 1 124 ? -28.553 -0.037 41.166 1.00 42.22 124 GLN A CA 1
ATOM 957 C C . GLN A 1 124 ? -27.685 -0.797 40.164 1.00 42.22 124 GLN A C 1
ATOM 959 O O . GLN A 1 124 ? -27.865 -0.689 38.951 1.00 42.22 124 GLN A O 1
ATOM 964 N N . SER A 1 125 ? -26.662 -1.457 40.694 1.00 47.69 125 SER A N 1
ATOM 965 C CA . SER A 1 125 ? -25.652 -2.219 39.971 1.00 47.69 125 SER A CA 1
ATOM 966 C C . SER A 1 125 ? -26.158 -3.634 39.712 1.00 47.69 125 SER A C 1
ATOM 968 O O . SER A 1 125 ? -25.727 -4.574 40.373 1.00 47.69 125 SER A O 1
ATOM 970 N N . ASP A 1 126 ? -27.066 -3.768 38.749 1.00 51.03 126 ASP A N 1
ATOM 971 C CA . ASP A 1 126 ? -27.207 -5.022 38.020 1.00 51.03 126 ASP A CA 1
ATOM 972 C C . ASP A 1 126 ? -26.119 -5.039 36.951 1.00 51.03 126 ASP A C 1
ATOM 974 O O . ASP A 1 126 ? -26.052 -4.168 36.077 1.00 51.03 126 ASP A O 1
ATOM 978 N N . GLU A 1 127 ? -25.218 -6.007 37.064 1.00 50.50 127 GLU A N 1
ATOM 979 C CA . GLU A 1 127 ? -24.106 -6.237 36.153 1.00 50.50 127 GLU A CA 1
ATOM 980 C C . GLU A 1 127 ? -24.658 -6.761 34.817 1.00 50.50 127 GLU A C 1
ATOM 982 O O . GLU A 1 127 ? -24.588 -7.944 34.491 1.00 50.50 127 GLU A O 1
ATOM 987 N N . GLN A 1 128 ? -25.288 -5.868 34.044 1.00 54.84 128 GLN A N 1
ATOM 988 C CA . GLN A 1 128 ? -25.720 -6.169 32.687 1.00 54.84 128 GLN A CA 1
ATOM 989 C C . GLN A 1 128 ? -24.500 -6.634 31.884 1.00 54.84 128 GLN A C 1
ATOM 991 O O . GLN A 1 128 ? -23.453 -5.974 31.938 1.00 54.84 128 GLN A O 1
ATOM 996 N N . PRO A 1 129 ? -24.617 -7.734 31.114 1.00 67.38 129 PRO A N 1
ATOM 997 C CA . PRO A 1 129 ? -23.524 -8.230 30.294 1.00 67.38 129 PRO A CA 1
ATOM 998 C C . PRO A 1 129 ? -23.075 -7.095 29.377 1.00 67.38 129 PRO A C 1
ATOM 1000 O O . PRO A 1 129 ? -23.841 -6.626 28.530 1.00 67.38 129 PRO A O 1
ATOM 1003 N N . ARG A 1 130 ? -21.853 -6.596 29.605 1.00 75.38 130 ARG A N 1
ATOM 1004 C CA . ARG A 1 130 ? -21.296 -5.456 28.871 1.00 75.38 130 ARG A CA 1
ATOM 1005 C C . ARG A 1 130 ? -21.358 -5.794 27.389 1.00 75.38 130 ARG A C 1
ATOM 1007 O O . ARG A 1 130 ? -20.636 -6.674 26.923 1.00 75.38 130 ARG A O 1
ATOM 1014 N N . LYS A 1 131 ? -22.263 -5.138 26.657 1.00 81.50 131 LYS A N 1
ATOM 1015 C CA . LYS A 1 131 ? -22.460 -5.392 25.229 1.00 81.50 131 LYS A CA 1
ATOM 1016 C C . LYS A 1 131 ? -21.127 -5.176 24.522 1.00 81.50 131 LYS A C 1
ATOM 1018 O O . LYS A 1 131 ? -20.604 -4.063 24.498 1.00 81.50 131 LYS A O 1
ATOM 1023 N N . LYS A 1 132 ? -20.582 -6.259 23.970 1.00 93.62 132 LYS A N 1
ATOM 1024 C CA . LYS A 1 132 ? -19.343 -6.257 23.198 1.00 93.62 132 LYS A CA 1
ATOM 1025 C C . LYS A 1 132 ? -19.535 -5.303 22.014 1.00 93.62 132 LYS A C 1
ATOM 1027 O O . LYS A 1 132 ? -20.403 -5.537 21.175 1.00 93.62 132 LYS A O 1
ATOM 1032 N N . TYR A 1 133 ? -18.792 -4.199 21.972 1.00 96.25 133 TYR A N 1
ATOM 1033 C CA . TYR A 1 133 ? -18.924 -3.233 20.882 1.00 96.25 133 TYR A CA 1
ATOM 1034 C C . TYR A 1 133 ? -18.351 -3.831 19.597 1.00 96.25 133 TYR A C 1
ATOM 1036 O O . TYR A 1 133 ? -17.186 -4.225 19.582 1.00 96.25 133 TYR A O 1
ATOM 1044 N N . VAL A 1 134 ? -19.156 -3.898 18.537 1.00 97.12 134 VAL A N 1
ATOM 1045 C CA . VAL A 1 134 ? -18.740 -4.386 17.216 1.00 97.12 134 VAL A CA 1
ATOM 1046 C C . VAL A 1 134 ? -18.460 -3.189 16.318 1.00 97.12 134 VAL A C 1
ATOM 1048 O O . VAL A 1 134 ? -19.323 -2.329 16.144 1.00 97.12 134 VAL A O 1
ATOM 1051 N N . LEU A 1 135 ? -17.251 -3.127 15.762 1.00 96.25 135 LEU A N 1
ATOM 1052 C CA . LEU A 1 135 ? -16.860 -2.087 14.817 1.00 96.25 135 LEU A CA 1
ATOM 1053 C C . LEU A 1 135 ? -17.697 -2.225 13.545 1.00 96.25 135 LEU A C 1
ATOM 1055 O O . LEU A 1 135 ? -17.760 -3.295 12.950 1.00 96.25 135 LEU A O 1
ATOM 1059 N N . ASP A 1 136 ? -18.315 -1.144 13.085 1.00 96.38 136 ASP A N 1
ATOM 1060 C CA . ASP A 1 136 ? -19.133 -1.130 11.868 1.00 96.38 136 ASP A CA 1
ATOM 1061 C C . ASP A 1 136 ? -18.455 -0.412 10.687 1.00 96.38 136 ASP A C 1
ATOM 1063 O O . ASP A 1 136 ? -19.071 -0.216 9.638 1.00 96.38 136 ASP A O 1
ATOM 1067 N N . PHE A 1 137 ? -17.166 -0.086 10.819 1.00 93.56 137 PHE A N 1
ATOM 1068 C CA . PHE A 1 137 ? -16.356 0.611 9.818 1.00 93.56 137 PHE A CA 1
ATOM 1069 C C . PHE A 1 137 ? -14.919 0.067 9.747 1.00 93.56 137 PHE A C 1
ATOM 1071 O O . PHE A 1 137 ? -14.469 -0.694 10.603 1.00 93.56 137 PHE A O 1
ATOM 1078 N N . GLY A 1 138 ? -14.179 0.526 8.732 1.00 89.44 138 GLY A N 1
ATOM 1079 C CA . GLY A 1 138 ? -12.747 0.267 8.575 1.00 89.44 138 GLY A CA 1
ATOM 1080 C C . GLY A 1 138 ? -12.399 -1.192 8.266 1.00 89.44 138 GLY A C 1
ATOM 1081 O O . GLY A 1 138 ? -13.260 -2.000 7.924 1.00 89.44 138 GLY A O 1
ATOM 1082 N N . LEU A 1 139 ? -11.107 -1.516 8.395 1.00 78.56 139 LEU A N 1
ATOM 1083 C CA . LEU A 1 139 ? -10.556 -2.850 8.117 1.00 78.56 139 LEU A CA 1
ATOM 1084 C C . LEU A 1 139 ? -11.101 -3.934 9.066 1.00 78.56 139 LEU A C 1
ATOM 1086 O O . LEU A 1 139 ? -11.189 -5.097 8.692 1.00 78.56 139 LEU A O 1
ATOM 1090 N N . ASN A 1 140 ? -11.502 -3.543 10.278 1.00 87.56 140 ASN A N 1
ATOM 1091 C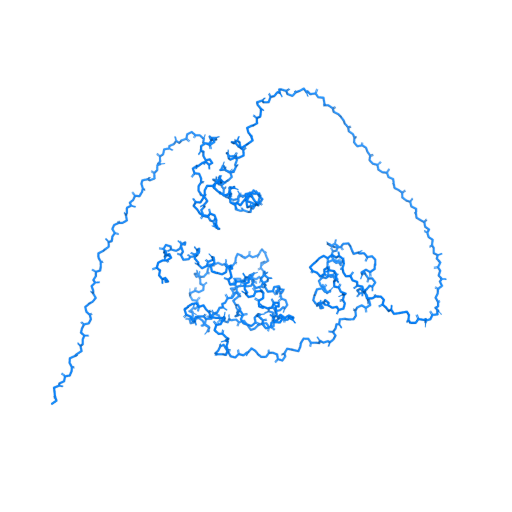 CA . ASN A 1 140 ? -12.002 -4.437 11.323 1.00 87.56 140 ASN A CA 1
ATOM 1092 C C . ASN A 1 140 ? -13.542 -4.452 11.420 1.00 87.56 140 ASN A C 1
ATOM 1094 O O . ASN A 1 140 ? -14.091 -4.789 12.468 1.00 87.56 140 ASN A O 1
ATOM 1098 N N . ARG A 1 141 ? -14.258 -4.089 10.345 1.00 92.81 141 ARG A N 1
ATOM 1099 C CA . ARG A 1 141 ? -15.729 -4.114 10.312 1.00 92.81 141 ARG A CA 1
ATOM 1100 C C . ARG A 1 141 ? -16.264 -5.515 10.637 1.00 92.81 141 ARG A C 1
ATOM 1102 O O . ARG A 1 141 ? -15.812 -6.509 10.081 1.00 92.81 141 ARG A O 1
ATOM 1109 N N . GLY A 1 142 ? -17.248 -5.581 11.527 1.00 92.94 142 GLY A N 1
ATOM 1110 C CA . GLY A 1 142 ? -17.850 -6.815 12.026 1.00 92.94 142 GLY A CA 1
ATOM 1111 C C . GLY A 1 142 ? -17.078 -7.477 13.171 1.00 92.94 142 GLY A C 1
ATOM 1112 O O . GLY A 1 142 ? -17.612 -8.393 13.790 1.00 92.94 142 GLY A O 1
ATOM 1113 N N . ARG A 1 143 ? -15.863 -7.016 13.502 1.00 92.62 143 ARG A N 1
ATOM 1114 C CA . ARG A 1 143 ? -15.105 -7.523 14.654 1.00 92.62 143 ARG A CA 1
ATOM 1115 C C . ARG A 1 143 ? -15.449 -6.750 15.914 1.00 92.62 143 ARG A C 1
ATOM 1117 O O . ARG A 1 143 ? -15.719 -5.548 15.882 1.00 92.62 143 ARG A O 1
ATOM 1124 N N . ALA A 1 144 ? -15.420 -7.443 17.042 1.00 95.88 144 ALA A N 1
ATOM 1125 C CA . ALA A 1 144 ? -15.581 -6.789 18.322 1.00 95.88 144 ALA A CA 1
ATOM 1126 C C . ALA A 1 144 ? -14.316 -6.028 18.726 1.00 95.88 144 ALA A C 1
ATOM 1128 O O . ALA A 1 144 ? -13.213 -6.477 18.444 1.00 95.88 144 ALA A O 1
ATOM 1129 N N . LEU A 1 145 ? -14.470 -4.922 19.453 1.00 94.75 145 LEU A N 1
ATOM 1130 C CA . LEU A 1 145 ? -13.361 -4.063 19.880 1.00 94.75 145 LEU A CA 1
ATOM 1131 C C . LEU A 1 145 ? -12.306 -4.805 20.722 1.00 94.75 145 LEU A C 1
ATOM 1133 O O . LEU A 1 145 ? -11.147 -4.423 20.699 1.00 94.75 145 LEU A O 1
ATOM 1137 N N . SER A 1 146 ? -12.685 -5.864 21.446 1.00 92.81 146 SER A N 1
ATOM 1138 C CA . SER A 1 146 ? -11.743 -6.704 22.205 1.00 92.81 146 SER A CA 1
ATOM 1139 C C . SER A 1 146 ? -10.967 -7.711 21.353 1.00 92.81 146 SER A C 1
ATOM 1141 O O . SER A 1 146 ? -10.018 -8.299 21.848 1.00 92.81 146 SER A O 1
ATOM 1143 N N . ASP A 1 147 ? -11.408 -7.967 20.121 1.00 90.69 147 ASP A N 1
ATOM 1144 C CA . ASP A 1 147 ? -10.789 -8.944 19.210 1.00 90.69 147 ASP A CA 1
ATOM 1145 C C . ASP A 1 147 ? -9.856 -8.251 18.203 1.00 90.69 147 ASP A C 1
ATOM 1147 O O . ASP A 1 147 ? -9.393 -8.848 17.230 1.00 90.69 147 ASP A O 1
ATOM 1151 N N . VAL A 1 148 ? -9.656 -6.951 18.388 1.00 89.00 148 VAL A N 1
ATOM 1152 C CA . VAL A 1 148 ? -8.896 -6.078 17.506 1.00 89.00 148 VAL A CA 1
ATOM 1153 C C . VAL A 1 148 ? -7.570 -5.761 18.197 1.00 89.00 148 VAL A C 1
ATOM 1155 O O . VAL A 1 148 ? -7.594 -5.532 19.405 1.00 89.00 148 VAL A O 1
ATOM 1158 N N . PRO A 1 149 ? -6.433 -5.749 17.472 1.00 86.50 149 PRO A N 1
ATOM 1159 C CA . PRO A 1 149 ? -5.135 -5.457 18.073 1.00 86.50 149 PRO A CA 1
ATOM 1160 C C . PRO A 1 149 ? -5.124 -4.117 18.811 1.00 86.50 149 PRO A C 1
ATOM 1162 O O . PRO A 1 149 ? -5.710 -3.138 18.330 1.00 86.50 149 PRO A O 1
ATOM 1165 N N . ASP A 1 150 ? -4.432 -4.066 19.949 1.00 86.06 150 ASP A N 1
ATOM 1166 C CA . ASP A 1 150 ? -4.353 -2.866 20.785 1.00 86.06 150 ASP A CA 1
ATOM 1167 C C . ASP A 1 150 ? -3.774 -1.673 20.000 1.00 86.06 150 ASP A C 1
ATOM 1169 O O . ASP A 1 150 ? -4.235 -0.546 20.187 1.00 86.06 150 ASP A O 1
ATOM 1173 N N . GLU A 1 151 ? -2.860 -1.894 19.038 1.00 80.38 151 GLU A N 1
ATOM 1174 C CA . GLU A 1 151 ? -2.328 -0.803 18.206 1.00 80.38 151 GLU A CA 1
ATOM 1175 C C . GLU A 1 151 ? -3.413 -0.148 17.347 1.00 80.38 151 GLU A C 1
ATOM 1177 O O . GLU A 1 151 ? -3.417 1.070 17.149 1.00 80.38 151 GLU A O 1
ATOM 1182 N N . TYR A 1 152 ? -4.362 -0.934 16.832 1.00 88.12 152 TYR A N 1
ATOM 1183 C CA . TYR A 1 152 ? -5.482 -0.385 16.072 1.00 88.12 152 TYR A CA 1
ATOM 1184 C C . TYR A 1 152 ? -6.390 0.447 16.979 1.00 88.12 152 TYR A C 1
ATOM 1186 O O . TYR A 1 152 ? -6.866 1.506 16.567 1.00 88.12 152 TYR A O 1
ATOM 1194 N N . VAL A 1 153 ? -6.619 -0.010 18.214 1.00 94.00 153 VAL A N 1
ATOM 1195 C CA . VAL A 1 153 ? -7.418 0.716 19.208 1.00 94.00 153 VAL A CA 1
ATOM 1196 C C . VAL A 1 153 ? -6.744 2.039 19.591 1.00 94.00 153 VAL A C 1
ATOM 1198 O O . VAL A 1 153 ? -7.421 3.070 19.641 1.00 94.00 153 VAL A O 1
ATOM 1201 N N . GLU A 1 154 ? -5.423 2.050 19.779 1.00 89.31 154 GLU A N 1
ATOM 1202 C CA . GLU A 1 154 ? -4.646 3.272 20.023 1.00 89.31 154 GLU A CA 1
ATOM 1203 C C . GLU A 1 154 ? -4.652 4.221 18.822 1.00 89.31 154 GLU A C 1
ATOM 1205 O O . GLU A 1 154 ? -4.904 5.417 18.982 1.00 89.31 154 GLU A O 1
ATOM 1210 N N . ASN A 1 155 ? -4.486 3.707 17.599 1.00 86.12 155 ASN A N 1
ATOM 1211 C CA . ASN A 1 155 ? -4.617 4.523 16.392 1.00 86.12 155 ASN A CA 1
ATOM 1212 C C . ASN A 1 155 ? -6.009 5.168 16.303 1.00 86.12 155 ASN A C 1
ATOM 1214 O O . ASN A 1 155 ? -6.140 6.339 15.941 1.00 86.12 155 ASN A O 1
ATOM 1218 N N . LEU A 1 156 ? -7.054 4.432 16.689 1.00 94.25 156 LEU A N 1
ATOM 1219 C CA . LEU A 1 156 ? -8.413 4.954 16.760 1.00 94.25 156 LEU A CA 1
ATOM 1220 C C . LEU A 1 156 ? -8.530 6.104 17.767 1.00 94.25 156 LEU A C 1
ATOM 1222 O O . LEU A 1 156 ? -9.121 7.135 17.447 1.00 94.25 156 LEU A O 1
ATOM 1226 N N . ARG A 1 157 ? -7.950 5.946 18.965 1.00 95.56 157 ARG A N 1
ATOM 1227 C CA . ARG A 1 157 ? -7.907 6.991 20.001 1.00 95.56 157 ARG A CA 1
ATOM 1228 C C . ARG A 1 157 ? -7.190 8.240 19.494 1.00 95.56 157 ARG A C 1
ATOM 1230 O O . ARG A 1 157 ? -7.695 9.343 19.698 1.00 95.56 157 ARG A O 1
ATOM 1237 N N . GLU A 1 158 ? -6.070 8.072 18.796 1.00 90.19 158 GLU A N 1
ATOM 1238 C CA . GLU A 1 158 ? -5.308 9.180 18.220 1.00 90.19 158 GLU A CA 1
ATOM 1239 C C . GLU A 1 158 ? -6.106 9.923 17.146 1.00 90.19 158 GLU A C 1
ATOM 1241 O O . GLU A 1 158 ? -6.225 11.144 17.198 1.00 90.19 158 GLU A O 1
ATOM 1246 N N . ARG A 1 159 ? -6.754 9.208 16.221 1.00 90.19 159 ARG A N 1
ATOM 1247 C CA . ARG A 1 159 ? -7.576 9.838 15.173 1.00 90.19 159 ARG A CA 1
ATOM 1248 C C . ARG A 1 159 ? -8.778 10.602 15.727 1.00 90.19 159 ARG A C 1
ATOM 1250 O O . ARG A 1 159 ? -9.162 11.628 15.163 1.00 90.19 159 ARG A O 1
ATOM 1257 N N . ILE A 1 160 ? -9.366 10.115 16.822 1.00 96.00 160 ILE A N 1
ATOM 1258 C CA . ILE A 1 160 ? -10.427 10.822 17.553 1.00 96.00 160 ILE A CA 1
ATOM 1259 C C . ILE A 1 160 ? -9.864 12.096 18.190 1.00 96.00 160 ILE A C 1
ATOM 1261 O O . ILE A 1 160 ? -10.456 13.164 18.048 1.00 96.00 160 ILE A O 1
ATOM 1265 N N . ARG A 1 161 ? -8.709 12.000 18.859 1.00 94.31 161 ARG A N 1
ATOM 1266 C CA . ARG A 1 161 ? -8.029 13.131 19.509 1.00 94.31 161 ARG A CA 1
ATOM 1267 C C . ARG A 1 161 ? -7.623 14.211 18.506 1.00 94.31 161 ARG A C 1
ATOM 1269 O O . ARG A 1 161 ? -7.769 15.392 18.798 1.00 94.31 161 ARG A O 1
ATOM 1276 N N . SER A 1 162 ? -7.169 13.807 17.323 1.00 92.94 162 SER A N 1
ATOM 1277 C CA . SER A 1 162 ? -6.746 14.708 16.251 1.00 92.94 162 SER A CA 1
ATOM 1278 C C . SER A 1 162 ? -7.911 15.339 15.476 1.00 92.94 162 SER A C 1
ATOM 1280 O O . SER A 1 162 ? -7.683 16.183 14.612 1.00 92.94 162 SER A O 1
ATOM 1282 N N . GLY A 1 163 ? -9.155 14.908 15.723 1.00 95.69 163 GLY A N 1
ATOM 1283 C CA . GLY A 1 163 ? -10.341 15.367 14.994 1.00 95.69 163 GLY A CA 1
ATOM 1284 C C . GLY A 1 163 ? -10.453 14.840 13.557 1.00 95.69 163 GLY A C 1
ATOM 1285 O O . GLY A 1 163 ? -11.356 15.241 12.829 1.00 95.69 163 GLY A O 1
ATOM 1286 N N . THR A 1 164 ? -9.576 13.921 13.137 1.00 94.06 164 THR A N 1
ATOM 1287 C CA . THR A 1 164 ? -9.614 13.314 11.787 1.00 94.06 164 THR A CA 1
ATOM 1288 C C . THR A 1 164 ? -10.673 12.223 11.648 1.00 94.06 164 THR A C 1
ATOM 1290 O O . THR A 1 164 ? -10.923 11.720 10.551 1.00 94.06 164 THR A O 1
ATOM 1293 N N . PHE A 1 165 ? -11.281 11.821 12.763 1.00 94.81 165 PHE A N 1
ATOM 1294 C CA . PHE A 1 165 ? -12.343 10.834 12.815 1.00 94.81 165 PHE A CA 1
ATOM 1295 C C . PHE A 1 165 ? -13.411 11.282 13.813 1.00 94.81 165 PHE A C 1
ATOM 1297 O O . PHE A 1 165 ? -13.101 11.556 14.969 1.00 94.81 165 PHE A O 1
ATOM 1304 N N . THR A 1 166 ? -14.669 11.343 13.372 1.00 96.62 166 THR A N 1
ATOM 1305 C CA . THR A 1 166 ? -15.820 11.665 14.227 1.00 96.62 166 THR A CA 1
ATOM 1306 C C . THR A 1 166 ? -16.457 10.361 14.723 1.00 96.62 166 THR A C 1
ATOM 1308 O O . THR A 1 166 ? -17.194 9.719 13.970 1.00 96.62 166 THR A O 1
ATOM 1311 N N . PRO A 1 167 ? -16.172 9.915 15.961 1.00 96.62 167 PRO A N 1
ATOM 1312 C CA . PRO A 1 167 ? -16.631 8.619 16.442 1.00 96.62 167 PRO A CA 1
ATOM 1313 C C . PRO A 1 167 ? -18.113 8.647 16.826 1.00 96.62 167 PRO A C 1
ATOM 1315 O O . PRO A 1 167 ? -18.638 9.650 17.314 1.00 96.62 167 PRO A O 1
ATOM 1318 N N . LYS A 1 168 ? -18.785 7.499 16.702 1.00 97.44 168 LYS A N 1
ATOM 1319 C CA . LYS A 1 168 ? -20.113 7.307 17.300 1.00 97.44 168 LYS A CA 1
ATOM 1320 C C . LYS A 1 168 ? -20.002 7.331 18.835 1.00 97.44 168 LYS A C 1
ATOM 1322 O O . LYS A 1 168 ? -19.047 6.759 19.364 1.00 97.44 168 LYS A O 1
ATOM 1327 N N . PRO A 1 169 ? -20.988 7.874 19.575 1.00 97.06 169 PRO A N 1
ATOM 1328 C CA . PRO A 1 169 ? -20.948 7.910 21.043 1.00 97.06 169 PRO A CA 1
ATOM 1329 C C . PRO A 1 169 ? -20.714 6.538 21.694 1.00 97.06 169 PRO A C 1
ATOM 1331 O O . PRO A 1 169 ? -19.973 6.426 22.668 1.00 97.06 169 PRO A O 1
ATOM 1334 N N . ALA A 1 170 ? -21.283 5.479 21.111 1.00 95.62 170 ALA A N 1
ATOM 1335 C CA . ALA A 1 170 ? -21.109 4.109 21.589 1.00 95.62 170 ALA A CA 1
ATOM 1336 C C . ALA A 1 170 ? -19.657 3.603 21.474 1.00 95.62 170 ALA A C 1
ATOM 1338 O O . ALA A 1 170 ? -19.189 2.903 22.368 1.00 95.62 170 ALA A O 1
ATOM 1339 N N . LEU A 1 171 ? -18.925 3.999 20.426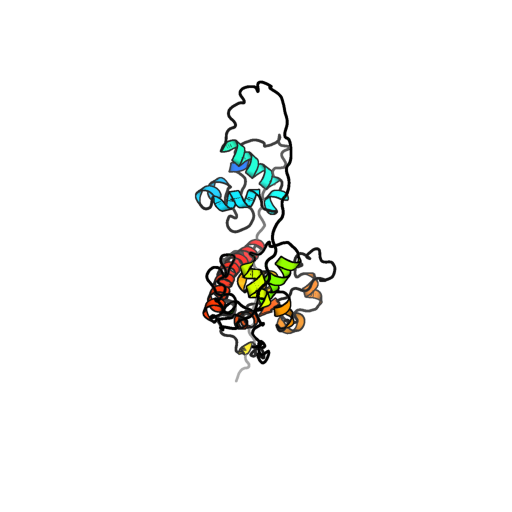 1.00 96.06 171 LEU A N 1
ATOM 1340 C CA . LEU A 1 171 ? -17.505 3.672 20.283 1.00 96.06 171 LEU A CA 1
ATOM 1341 C C . LEU A 1 171 ? -16.670 4.394 21.340 1.00 96.06 171 LEU A C 1
ATOM 1343 O O . LEU A 1 171 ? -15.790 3.787 21.934 1.00 96.06 171 LEU A O 1
ATOM 1347 N N . VAL A 1 172 ? -16.954 5.675 21.601 1.00 96.62 172 VAL A N 1
ATOM 1348 C CA . VAL A 1 172 ? -16.236 6.452 22.627 1.00 96.62 172 VAL A CA 1
ATOM 1349 C C . VAL A 1 172 ? -16.409 5.818 24.008 1.00 96.62 172 VAL A C 1
ATOM 1351 O O . VAL A 1 172 ? -15.435 5.689 24.747 1.00 96.62 172 VAL A O 1
ATOM 1354 N N . ALA A 1 173 ? -17.625 5.371 24.338 1.00 95.25 173 ALA A N 1
ATOM 1355 C CA . ALA A 1 173 ? -17.889 4.634 25.572 1.00 95.25 173 ALA A CA 1
ATOM 1356 C C . ALA A 1 173 ? -17.104 3.311 25.620 1.00 95.25 173 ALA A C 1
ATOM 1358 O O . ALA A 1 173 ? -16.389 3.057 26.587 1.00 95.25 173 ALA A O 1
ATOM 1359 N N . ALA A 1 174 ? -17.148 2.522 24.543 1.00 95.75 174 ALA A N 1
ATOM 1360 C CA . ALA A 1 174 ? -16.423 1.257 24.459 1.00 95.75 174 ALA A CA 1
ATOM 1361 C C . ALA A 1 174 ? -14.899 1.436 24.571 1.00 95.75 174 ALA A C 1
ATOM 1363 O O . ALA A 1 174 ? -14.247 0.673 25.275 1.00 95.75 174 ALA A O 1
ATOM 1364 N N . LEU A 1 175 ? -14.329 2.468 23.941 1.00 95.62 175 LEU A N 1
ATOM 1365 C CA . LEU A 1 175 ? -12.906 2.806 24.037 1.00 95.62 175 LEU A CA 1
ATOM 1366 C C . LEU A 1 175 ? -12.499 3.253 25.442 1.00 95.62 175 LEU A C 1
ATOM 1368 O O . LEU A 1 175 ? -11.356 3.022 25.826 1.00 95.62 175 LEU A O 1
ATOM 1372 N N . LYS A 1 176 ? -13.394 3.903 26.194 1.00 95.38 176 LYS A N 1
ATOM 1373 C CA . LYS A 1 176 ? -13.135 4.321 27.579 1.00 95.38 176 LYS A CA 1
ATOM 1374 C C . LYS A 1 176 ? -13.073 3.121 28.526 1.00 95.38 176 LYS A C 1
ATOM 1376 O O . LYS A 1 176 ? -12.247 3.106 29.434 1.00 95.38 176 LYS A O 1
ATOM 1381 N N . ASP A 1 177 ? -13.915 2.121 28.281 1.00 93.56 177 ASP A N 1
ATOM 1382 C CA . ASP A 1 177 ? -13.965 0.886 29.070 1.00 93.56 177 ASP A CA 1
ATOM 1383 C C . ASP A 1 177 ? -12.944 -0.165 28.612 1.00 93.56 177 ASP A C 1
ATOM 1385 O O . ASP A 1 177 ? -12.636 -1.100 29.358 1.00 93.56 177 ASP A O 1
ATOM 1389 N N . HIS A 1 178 ? -12.413 -0.023 27.396 1.00 93.00 178 HIS A N 1
ATOM 1390 C CA . HIS A 1 178 ? -11.409 -0.916 26.841 1.00 93.00 178 HIS A CA 1
ATOM 1391 C C . HIS A 1 178 ? -10.079 -0.755 27.588 1.00 93.00 178 HIS A C 1
ATOM 1393 O O . HIS A 1 178 ? -9.327 0.206 27.388 1.00 93.00 178 HIS A O 1
ATOM 1399 N N . LYS A 1 179 ? -9.785 -1.726 28.456 1.00 89.19 179 LYS A N 1
ATOM 1400 C CA . LYS A 1 179 ? -8.447 -1.913 29.011 1.00 89.19 179 LYS A CA 1
ATOM 1401 C C . LYS A 1 179 ? -7.599 -2.576 27.925 1.00 89.19 179 LYS A C 1
ATOM 1403 O O . LYS A 1 179 ? -8.021 -3.643 27.478 1.00 89.19 179 LYS A O 1
ATOM 1408 N N . PRO A 1 180 ? -6.460 -1.977 27.522 1.00 80.81 180 PRO A N 1
ATOM 1409 C CA . PRO A 1 180 ? -5.555 -2.631 26.587 1.00 80.81 180 PRO A CA 1
ATOM 1410 C C . PRO A 1 180 ? -5.245 -4.021 27.127 1.00 80.81 180 PRO A C 1
ATOM 1412 O O . PRO A 1 180 ? -5.082 -4.201 28.347 1.00 80.81 180 PRO A O 1
ATOM 1415 N N . SER A 1 181 ? -5.252 -5.005 26.237 1.00 74.75 181 SER A N 1
ATOM 1416 C CA . SER A 1 181 ? -4.908 -6.363 26.600 1.00 74.75 181 SER A CA 1
ATOM 1417 C C . SER A 1 181 ? -3.480 -6.344 27.125 1.00 74.75 181 SER A C 1
ATOM 1419 O O . SER A 1 181 ? -2.503 -6.263 26.395 1.00 74.75 181 SER A O 1
ATOM 1421 N N . LYS A 1 182 ? -3.332 -6.449 28.448 1.00 53.91 182 LYS A N 1
ATOM 1422 C CA . LYS A 1 182 ? -2.028 -6.520 29.117 1.00 53.91 182 LYS A CA 1
ATOM 1423 C C . LYS A 1 182 ? -1.257 -7.803 28.787 1.00 53.91 182 LYS A C 1
ATOM 1425 O O . LYS A 1 182 ? -0.275 -8.104 29.467 1.00 53.91 182 LYS A O 1
ATOM 1430 N N . ALA A 1 183 ? -1.681 -8.556 27.770 1.00 54.53 183 ALA A N 1
ATOM 1431 C CA . ALA A 1 183 ? -0.802 -9.430 27.024 1.00 54.53 183 ALA A CA 1
ATOM 1432 C C . ALA A 1 183 ? 0.275 -8.549 26.382 1.00 54.53 183 ALA A C 1
ATOM 1434 O O . ALA A 1 183 ? 0.222 -8.228 25.202 1.00 54.53 183 ALA A O 1
ATOM 1435 N N . ALA A 1 184 ? 1.240 -8.130 27.209 1.00 47.38 184 ALA A N 1
ATOM 1436 C CA . ALA A 1 184 ? 2.505 -7.603 26.762 1.00 47.38 184 ALA A CA 1
ATOM 1437 C C . ALA A 1 184 ? 2.959 -8.542 25.657 1.00 47.38 184 ALA A C 1
ATOM 1439 O O . ALA A 1 184 ? 3.150 -9.737 25.911 1.00 47.38 184 ALA A O 1
ATOM 1440 N N . PHE A 1 185 ? 3.027 -8.011 24.439 1.00 48.72 185 PHE A N 1
ATOM 1441 C CA . PHE A 1 185 ? 3.677 -8.667 23.328 1.00 48.72 185 PHE A CA 1
ATOM 1442 C C . PHE A 1 185 ? 5.036 -9.096 23.868 1.00 48.72 185 PHE A C 1
ATOM 1444 O O . PHE A 1 185 ? 5.862 -8.238 24.171 1.00 48.72 185 PHE A O 1
ATOM 1451 N N . LYS A 1 186 ? 5.205 -10.386 24.189 1.00 45.62 186 LYS A N 1
ATOM 1452 C CA . LYS A 1 186 ? 6.410 -10.855 24.870 1.00 45.62 186 LYS A CA 1
ATOM 1453 C C . LYS A 1 186 ? 7.530 -10.667 23.855 1.00 45.62 186 LYS A C 1
ATOM 1455 O O . LYS A 1 186 ? 7.566 -11.433 22.893 1.00 45.62 186 LYS A O 1
ATOM 1460 N N . PRO A 1 187 ? 8.467 -9.724 24.050 1.00 47.12 187 PRO A N 1
ATOM 1461 C CA . PRO A 1 187 ? 9.590 -9.554 23.145 1.00 47.12 187 PRO A CA 1
ATOM 1462 C C . PRO A 1 187 ? 10.655 -10.604 23.492 1.00 47.12 187 PRO A C 1
ATOM 1464 O O . PRO A 1 187 ? 11.842 -10.321 23.546 1.00 47.12 187 PRO A O 1
ATOM 1467 N N . THR A 1 188 ? 10.227 -11.831 23.804 1.00 47.31 188 THR A N 1
ATOM 1468 C CA . THR A 1 188 ? 11.108 -12.994 23.924 1.00 47.31 188 THR A CA 1
ATOM 1469 C C . THR A 1 188 ? 11.405 -13.589 22.555 1.00 47.31 188 THR A C 1
ATOM 1471 O O . THR A 1 188 ? 12.021 -14.646 22.472 1.00 47.31 188 THR A O 1
ATOM 1474 N N . TRP A 1 189 ? 10.939 -12.952 21.480 1.00 49.00 189 TRP A N 1
ATOM 1475 C CA . TRP A 1 189 ? 11.329 -13.324 20.138 1.00 49.00 189 TRP A CA 1
ATOM 1476 C C . TRP A 1 189 ? 12.748 -12.820 19.886 1.00 49.00 189 TRP A C 1
ATOM 1478 O O . TRP A 1 189 ? 12.985 -11.653 19.584 1.00 49.00 189 TRP A O 1
ATOM 1488 N N . THR A 1 190 ? 13.703 -13.718 20.079 1.00 54.38 190 THR A N 1
ATOM 1489 C CA . THR A 1 190 ? 15.014 -13.617 19.449 1.00 54.38 190 THR A CA 1
ATOM 1490 C C . THR A 1 190 ? 14.858 -14.010 17.986 1.00 54.38 190 THR A C 1
ATOM 1492 O O . THR A 1 190 ? 14.320 -15.094 17.734 1.00 54.38 190 THR A O 1
ATOM 1495 N N . PRO A 1 191 ? 15.330 -13.177 17.044 1.00 51.69 191 PRO A N 1
ATOM 1496 C CA . PRO A 1 191 ? 15.392 -13.560 15.647 1.00 51.69 191 PRO A CA 1
ATOM 1497 C C . PRO A 1 191 ? 16.148 -14.890 15.545 1.00 51.69 191 PRO A C 1
ATOM 1499 O O . PRO A 1 191 ? 17.243 -14.995 16.112 1.00 51.69 191 PRO A O 1
ATOM 1502 N N . PRO A 1 192 ? 15.580 -15.923 14.908 1.00 56.72 192 PRO A N 1
ATOM 1503 C CA . PRO A 1 192 ? 16.353 -17.108 14.561 1.00 56.72 192 PRO A CA 1
ATOM 1504 C C . PRO A 1 192 ? 17.540 -16.687 13.687 1.00 56.72 192 PRO A C 1
ATOM 1506 O O . PRO A 1 192 ? 17.474 -15.682 12.975 1.00 56.72 192 PRO A O 1
ATOM 1509 N N . GLU A 1 193 ? 18.646 -17.429 13.752 1.00 68.50 193 GLU A N 1
ATOM 1510 C CA . GLU A 1 193 ? 19.758 -17.174 12.835 1.00 68.50 193 GLU A CA 1
ATOM 1511 C C . GLU A 1 193 ? 19.239 -17.224 11.391 1.00 68.50 193 GLU A C 1
ATOM 1513 O O . GLU A 1 193 ? 18.422 -18.083 11.063 1.00 68.50 193 GLU A O 1
ATOM 1518 N N . LEU A 1 194 ? 19.707 -16.323 10.520 1.00 64.56 194 LEU A N 1
ATOM 1519 C CA . LEU A 1 194 ? 19.295 -16.283 9.105 1.00 64.56 194 LEU A CA 1
ATOM 1520 C C . LEU A 1 194 ? 19.480 -17.643 8.409 1.00 64.56 194 LEU A C 1
ATOM 1522 O O . LEU A 1 194 ? 18.683 -18.022 7.561 1.00 64.56 194 LEU A O 1
ATOM 1526 N N . SER A 1 195 ? 20.464 -18.429 8.858 1.00 70.62 195 SER A N 1
ATOM 1527 C CA . SER A 1 195 ? 20.708 -19.819 8.447 1.00 70.62 195 SER A CA 1
ATOM 1528 C C . SER A 1 195 ? 19.520 -20.770 8.670 1.00 70.62 195 SER A C 1
ATOM 1530 O O . SER A 1 195 ? 19.471 -21.839 8.067 1.00 70.62 195 SER A O 1
ATOM 1532 N N . GLN A 1 196 ? 18.573 -20.406 9.536 1.00 71.81 196 GLN A N 1
ATOM 1533 C CA . GLN A 1 196 ? 17.365 -21.167 9.857 1.00 71.81 196 GLN A CA 1
ATOM 1534 C C . GLN A 1 196 ? 16.125 -20.667 9.107 1.00 71.81 196 GLN A C 1
ATOM 1536 O O . GLN A 1 196 ? 15.052 -21.261 9.250 1.00 71.81 196 GLN A O 1
ATOM 1541 N N . ALA A 1 197 ? 16.233 -19.579 8.337 1.00 70.44 197 ALA A N 1
ATOM 1542 C CA . ALA A 1 197 ? 15.122 -19.085 7.541 1.00 70.44 197 ALA A CA 1
ATOM 1543 C C . ALA A 1 197 ? 14.700 -20.147 6.514 1.00 70.44 197 ALA A C 1
ATOM 1545 O O . ALA A 1 197 ? 15.522 -20.814 5.885 1.00 70.44 197 ALA A O 1
ATOM 1546 N N . SER A 1 198 ? 13.387 -20.330 6.359 1.00 76.88 198 SER A N 1
ATOM 1547 C CA . SER A 1 198 ? 12.858 -21.250 5.352 1.00 76.88 198 SER A CA 1
ATOM 1548 C C . SER A 1 198 ? 13.259 -20.780 3.944 1.00 76.88 198 SER A C 1
ATOM 1550 O O . SER A 1 198 ? 13.216 -19.573 3.702 1.00 76.88 198 SER A O 1
ATOM 1552 N N . PRO A 1 199 ? 13.542 -21.691 2.990 1.00 82.19 199 PRO A N 1
ATOM 1553 C CA . PRO A 1 199 ? 13.877 -21.325 1.609 1.00 82.19 199 PRO A CA 1
ATOM 1554 C C . PRO A 1 199 ? 12.826 -20.459 0.899 1.00 82.19 199 PRO A C 1
ATOM 1556 O O . PRO A 1 199 ? 13.137 -19.800 -0.079 1.00 82.19 199 PRO A O 1
ATOM 1559 N N . VAL A 1 200 ? 11.581 -20.407 1.394 1.00 77.81 200 VAL A N 1
ATOM 1560 C CA . VAL A 1 200 ? 10.548 -19.485 0.877 1.00 77.81 200 VAL A CA 1
ATOM 1561 C C . VAL A 1 200 ? 10.889 -18.002 1.102 1.00 77.81 200 VAL A C 1
ATOM 1563 O O . VAL A 1 200 ? 10.292 -17.129 0.479 1.00 77.81 200 VAL A O 1
ATOM 1566 N N . PHE A 1 201 ? 11.821 -17.713 2.014 1.00 78.88 201 PHE A N 1
ATOM 1567 C CA . PHE A 1 201 ? 12.349 -16.376 2.280 1.00 78.88 201 PHE A CA 1
ATOM 1568 C C . PHE A 1 201 ? 13.663 -16.111 1.542 1.00 78.88 201 PHE A C 1
ATOM 1570 O O . PHE A 1 201 ? 14.345 -15.141 1.862 1.00 78.88 201 PHE A O 1
ATOM 1577 N N . GLN A 1 202 ? 14.011 -16.962 0.580 1.00 80.38 202 GLN A N 1
ATOM 1578 C CA . GLN A 1 202 ? 15.141 -16.774 -0.314 1.00 80.38 202 GLN A CA 1
ATOM 1579 C C . GLN A 1 202 ? 14.621 -16.479 -1.725 1.00 80.38 202 GLN A C 1
ATOM 1581 O O . GLN A 1 202 ? 13.542 -16.935 -2.106 1.00 80.38 202 GLN A O 1
ATOM 1586 N N . ASP A 1 203 ? 15.357 -15.669 -2.478 1.00 76.75 203 ASP A N 1
ATOM 1587 C CA . ASP A 1 203 ? 15.122 -15.479 -3.903 1.00 76.75 203 ASP A CA 1
ATOM 1588 C C . ASP A 1 203 ? 15.630 -16.685 -4.715 1.00 76.75 203 ASP A C 1
ATOM 1590 O O . ASP A 1 203 ? 16.223 -17.628 -4.183 1.00 76.75 203 ASP A O 1
ATOM 1594 N N . ASP A 1 204 ? 15.417 -16.649 -6.029 1.00 74.38 204 ASP A N 1
ATOM 1595 C CA . ASP A 1 204 ? 15.801 -17.736 -6.938 1.00 74.38 204 ASP A CA 1
ATOM 1596 C C . ASP A 1 204 ? 17.329 -17.947 -7.021 1.00 74.38 204 ASP A C 1
ATOM 1598 O O . ASP A 1 204 ? 17.795 -18.976 -7.510 1.00 74.38 204 ASP A O 1
ATOM 1602 N N . THR A 1 205 ? 18.123 -16.994 -6.516 1.00 73.12 205 THR A N 1
ATOM 1603 C CA . THR A 1 205 ? 19.585 -17.087 -6.398 1.00 73.12 205 THR A CA 1
ATOM 1604 C C . THR A 1 205 ? 20.045 -17.583 -5.025 1.00 73.12 205 THR A C 1
ATOM 1606 O O . THR A 1 205 ? 21.246 -17.590 -4.748 1.00 73.12 205 THR A O 1
ATOM 1609 N N . PHE A 1 206 ? 19.111 -18.036 -4.180 1.00 72.12 206 PHE A N 1
ATOM 1610 C CA . PHE A 1 206 ? 19.328 -18.391 -2.774 1.00 72.12 206 PHE A CA 1
ATOM 1611 C C . PHE A 1 206 ? 19.767 -17.204 -1.899 1.00 72.12 206 PHE A C 1
ATOM 1613 O O . PHE A 1 206 ? 20.310 -17.400 -0.810 1.00 72.12 206 PHE A O 1
ATOM 1620 N N . GLY A 1 207 ? 19.547 -15.974 -2.365 1.00 77.31 207 GLY A N 1
ATOM 1621 C CA . GLY A 1 207 ? 19.776 -14.757 -1.599 1.00 77.31 207 GLY A CA 1
ATOM 1622 C C . GLY A 1 207 ? 18.629 -14.497 -0.629 1.00 77.31 207 GLY A C 1
ATOM 1623 O O . GLY A 1 207 ? 17.468 -14.714 -0.957 1.00 77.31 207 GLY A O 1
ATOM 1624 N N . ASP A 1 208 ? 18.935 -14.019 0.574 1.00 78.81 208 ASP A N 1
ATOM 1625 C CA . ASP A 1 208 ? 17.919 -13.635 1.557 1.00 78.81 208 ASP A CA 1
ATOM 1626 C C . ASP A 1 208 ? 16.969 -12.557 0.997 1.00 78.81 208 ASP A C 1
ATOM 1628 O O . ASP A 1 208 ? 17.412 -11.571 0.399 1.00 78.81 208 ASP A O 1
ATOM 1632 N N . LEU A 1 209 ? 15.658 -12.700 1.222 1.00 81.06 209 LEU A N 1
ATOM 1633 C CA . LEU A 1 209 ? 14.672 -11.704 0.806 1.00 81.06 209 LEU A CA 1
ATOM 1634 C C . LEU A 1 209 ? 14.634 -10.527 1.781 1.00 81.06 209 LEU A C 1
ATOM 1636 O O . LEU A 1 209 ? 14.272 -10.646 2.957 1.00 81.06 209 LEU A O 1
ATOM 1640 N N . TRP A 1 210 ? 14.917 -9.348 1.236 1.00 82.38 210 TRP A N 1
ATOM 1641 C CA . TRP A 1 210 ? 14.876 -8.081 1.953 1.00 82.38 210 TRP A CA 1
ATOM 1642 C C . TRP A 1 210 ? 13.712 -7.223 1.480 1.00 82.38 210 TRP A C 1
ATOM 1644 O O . TRP A 1 210 ? 13.412 -7.137 0.289 1.00 82.38 210 TRP A O 1
ATOM 1654 N N . ILE A 1 211 ? 13.088 -6.520 2.418 1.00 80.12 211 ILE A N 1
ATOM 1655 C CA . ILE A 1 211 ? 12.004 -5.588 2.130 1.00 80.12 211 ILE A CA 1
ATOM 1656 C C . ILE A 1 211 ? 12.306 -4.212 2.713 1.00 80.12 211 ILE A C 1
ATOM 1658 O O . ILE A 1 211 ? 12.788 -4.069 3.837 1.00 80.12 211 ILE A O 1
ATOM 1662 N N . GLY A 1 212 ? 12.032 -3.178 1.920 1.00 81.19 212 GLY A N 1
ATOM 1663 C CA . GLY A 1 212 ? 12.166 -1.795 2.360 1.00 81.19 212 GLY A CA 1
ATOM 1664 C C . GLY A 1 212 ? 11.034 -1.383 3.300 1.00 81.19 212 GLY A C 1
ATOM 1665 O O . GLY A 1 212 ? 9.911 -1.861 3.165 1.00 81.19 212 GLY A O 1
ATOM 1666 N N . TYR A 1 213 ? 11.300 -0.424 4.189 1.00 81.31 213 TYR A N 1
ATOM 1667 C CA . TYR A 1 213 ? 10.317 0.160 5.118 1.00 81.31 213 TYR A CA 1
ATOM 1668 C C . TYR A 1 213 ? 8.919 0.372 4.516 1.00 81.31 213 TYR A C 1
ATOM 1670 O O . TYR A 1 213 ? 7.940 -0.140 5.046 1.00 81.31 213 TYR A O 1
ATOM 1678 N N . VAL A 1 214 ? 8.817 1.088 3.389 1.00 78.94 214 VAL A N 1
ATOM 1679 C CA . VAL A 1 214 ? 7.524 1.439 2.768 1.00 78.94 214 VAL A CA 1
ATOM 1680 C C . VAL A 1 214 ? 6.746 0.194 2.341 1.00 78.94 214 VAL A C 1
ATOM 1682 O O . VAL A 1 214 ? 5.539 0.110 2.565 1.00 78.94 214 VAL A O 1
ATOM 1685 N N . ASP A 1 215 ? 7.436 -0.783 1.758 1.00 80.81 215 ASP A N 1
ATOM 1686 C CA . ASP A 1 215 ? 6.820 -2.034 1.326 1.00 80.81 215 ASP A CA 1
ATOM 1687 C C . ASP A 1 215 ? 6.453 -2.900 2.544 1.00 80.81 215 ASP A C 1
ATOM 1689 O O . ASP A 1 215 ? 5.368 -3.474 2.581 1.00 80.81 215 ASP A O 1
ATOM 1693 N N . ALA A 1 216 ? 7.265 -2.899 3.604 1.00 85.50 216 ALA A N 1
ATOM 1694 C CA . ALA A 1 216 ? 6.933 -3.560 4.864 1.00 85.50 216 ALA A CA 1
ATOM 1695 C C . ALA A 1 216 ? 5.656 -2.981 5.505 1.00 85.50 216 ALA A C 1
ATOM 1697 O O . ALA A 1 216 ? 4.783 -3.738 5.933 1.00 85.50 216 ALA A O 1
ATOM 1698 N N . GLN A 1 217 ? 5.470 -1.655 5.490 1.00 82.12 217 GLN A N 1
ATOM 1699 C CA . GLN A 1 217 ? 4.204 -1.044 5.924 1.00 82.12 217 GLN A CA 1
ATOM 1700 C C . GLN A 1 217 ? 3.034 -1.471 5.040 1.00 82.12 217 GLN A C 1
ATOM 1702 O O . GLN A 1 217 ? 1.949 -1.782 5.528 1.00 82.12 217 GLN A O 1
ATOM 1707 N N . ARG A 1 218 ? 3.253 -1.468 3.723 1.00 79.75 218 ARG A N 1
ATOM 1708 C CA . ARG A 1 218 ? 2.212 -1.728 2.731 1.00 79.75 218 ARG A CA 1
ATOM 1709 C C . ARG A 1 218 ? 1.719 -3.172 2.760 1.00 79.75 218 ARG A C 1
ATOM 1711 O O . ARG A 1 218 ? 0.511 -3.386 2.713 1.00 79.75 218 ARG A O 1
ATOM 1718 N N . PHE A 1 219 ? 2.630 -4.140 2.778 1.00 80.56 219 PHE A N 1
ATOM 1719 C CA . PHE A 1 219 ? 2.299 -5.559 2.644 1.00 80.56 219 PHE A CA 1
ATOM 1720 C C . PHE A 1 219 ? 2.046 -6.228 3.993 1.00 80.56 219 PHE A C 1
ATOM 1722 O O . PHE A 1 219 ? 1.125 -7.034 4.101 1.00 80.56 219 PHE A O 1
ATOM 1729 N N . PHE A 1 220 ? 2.803 -5.852 5.024 1.00 82.06 220 PHE A N 1
ATOM 1730 C CA . PHE A 1 220 ? 2.755 -6.503 6.336 1.00 82.06 220 PHE A CA 1
ATOM 1731 C C . PHE A 1 220 ? 2.032 -5.655 7.393 1.00 82.06 220 PHE A C 1
ATOM 1733 O O . PHE A 1 220 ? 1.811 -6.107 8.512 1.00 82.06 220 PHE A O 1
ATOM 1740 N N . GLY A 1 221 ? 1.595 -4.438 7.046 1.00 80.56 221 GLY A N 1
ATOM 1741 C CA . GLY A 1 221 ? 0.828 -3.576 7.950 1.00 80.56 221 GLY A CA 1
ATOM 1742 C C . GLY A 1 221 ? 1.650 -3.011 9.109 1.00 80.56 221 GLY A C 1
ATOM 1743 O O . GLY A 1 221 ? 1.074 -2.537 10.088 1.00 80.56 221 GLY A O 1
ATOM 1744 N N . LEU A 1 222 ? 2.982 -3.057 9.011 1.00 82.44 222 LEU A N 1
ATOM 1745 C CA . LEU A 1 222 ? 3.866 -2.566 10.059 1.00 82.44 222 LEU A CA 1
ATOM 1746 C C . LEU A 1 222 ? 3.815 -1.036 10.174 1.00 82.44 222 LEU A C 1
ATOM 1748 O O . LEU A 1 222 ? 3.781 -0.294 9.189 1.00 82.44 222 LEU A O 1
ATOM 1752 N N . ASN A 1 223 ? 3.845 -0.550 11.409 1.00 81.44 223 ASN A N 1
ATOM 1753 C CA . ASN A 1 223 ? 3.957 0.873 11.732 1.00 81.44 223 ASN A CA 1
ATOM 1754 C C . ASN A 1 223 ? 5.353 1.195 12.296 1.00 81.44 223 ASN A C 1
ATOM 1756 O O . ASN A 1 223 ? 6.140 0.288 12.564 1.00 81.44 223 ASN A O 1
ATOM 1760 N N . SER A 1 224 ? 5.642 2.483 12.491 1.00 78.56 224 SER A N 1
ATOM 1761 C CA . SER A 1 224 ? 6.933 2.975 12.989 1.00 78.56 224 SER A CA 1
ATOM 1762 C C . SER A 1 224 ? 7.408 2.298 14.278 1.00 78.56 224 SER A C 1
ATOM 1764 O O . SER A 1 224 ? 8.607 2.087 14.431 1.00 78.56 224 SER A O 1
ATOM 1766 N N . ASP A 1 225 ? 6.492 1.928 15.174 1.00 74.75 225 ASP A N 1
ATOM 1767 C CA . ASP A 1 225 ? 6.829 1.355 16.480 1.00 74.75 225 ASP A CA 1
ATOM 1768 C C . ASP A 1 225 ? 7.328 -0.091 16.351 1.00 74.75 225 ASP A C 1
ATOM 1770 O O . ASP A 1 225 ? 8.282 -0.478 17.025 1.00 74.75 225 ASP A O 1
ATOM 1774 N N . HIS A 1 226 ? 6.765 -0.870 15.419 1.00 79.19 226 HIS A N 1
ATOM 1775 C CA . HIS A 1 226 ? 7.234 -2.232 15.128 1.00 79.19 226 HIS A CA 1
ATOM 1776 C C . HIS A 1 226 ? 8.689 -2.237 14.651 1.00 79.19 226 HIS A C 1
ATOM 1778 O O . HIS A 1 226 ? 9.482 -3.098 15.023 1.00 79.19 226 HIS A O 1
ATOM 1784 N N . PHE A 1 227 ? 9.068 -1.244 13.848 1.00 78.56 227 PHE A N 1
ATOM 1785 C CA . PHE A 1 227 ? 10.409 -1.154 13.280 1.00 78.56 227 PHE A CA 1
ATOM 1786 C C . PHE A 1 227 ? 11.500 -0.812 14.295 1.00 78.56 227 PHE A C 1
ATOM 1788 O O . PHE A 1 227 ? 12.669 -1.059 14.014 1.00 78.56 227 PHE A O 1
ATOM 1795 N N . VAL A 1 228 ? 11.139 -0.271 15.463 1.00 73.75 228 VAL A N 1
ATOM 1796 C CA . VAL A 1 228 ? 12.079 -0.070 16.580 1.00 73.75 228 VAL A CA 1
ATOM 1797 C C . VAL A 1 228 ? 12.456 -1.408 17.225 1.00 73.75 228 VAL A C 1
ATOM 1799 O O . VAL A 1 228 ? 13.535 -1.533 17.799 1.00 73.75 228 VAL A O 1
ATOM 1802 N N . LEU A 1 229 ? 11.571 -2.403 17.127 1.00 73.69 229 LEU A N 1
ATOM 1803 C CA . LEU A 1 229 ? 11.731 -3.727 17.730 1.00 73.69 229 LEU A CA 1
ATOM 1804 C C . LEU A 1 229 ? 12.346 -4.747 16.763 1.00 73.69 229 LEU A C 1
ATOM 1806 O O . LEU A 1 229 ? 12.835 -5.786 17.202 1.00 73.69 229 LEU A O 1
ATOM 1810 N N . LEU A 1 230 ? 12.326 -4.460 15.460 1.00 73.81 230 LEU A N 1
ATOM 1811 C CA . LEU A 1 230 ? 12.934 -5.308 14.443 1.00 73.81 230 LEU A CA 1
ATOM 1812 C C . LEU A 1 230 ? 14.460 -5.133 14.414 1.00 73.81 230 LEU A C 1
ATOM 1814 O O . LEU A 1 230 ? 14.948 -3.999 14.482 1.00 73.81 230 LEU A O 1
ATOM 1818 N N . PRO A 1 231 ? 15.230 -6.228 14.271 1.00 68.50 231 PRO A N 1
ATOM 1819 C CA . PRO A 1 231 ? 16.664 -6.127 14.060 1.00 68.50 231 PRO A CA 1
ATOM 1820 C C . PRO A 1 231 ? 16.923 -5.342 12.770 1.00 68.50 231 PRO A C 1
ATOM 1822 O O . PRO A 1 231 ? 16.412 -5.657 11.696 1.00 68.50 231 PRO A O 1
ATOM 1825 N N . TYR A 1 232 ? 17.705 -4.274 12.887 1.00 66.81 232 TYR A N 1
ATOM 1826 C CA . TYR A 1 232 ? 18.119 -3.490 11.735 1.00 66.81 232 TYR A CA 1
ATOM 1827 C C . TYR A 1 232 ? 19.252 -4.219 11.012 1.00 66.81 232 TYR A C 1
ATOM 1829 O O . TYR A 1 232 ? 20.285 -4.525 11.617 1.00 66.81 232 TYR A O 1
ATOM 1837 N N . ALA A 1 233 ? 19.081 -4.459 9.712 1.00 64.19 233 ALA A N 1
ATOM 1838 C CA . ALA A 1 233 ? 20.168 -4.935 8.877 1.00 64.19 233 ALA A CA 1
ATOM 1839 C C . ALA A 1 233 ? 21.188 -3.809 8.723 1.00 64.19 233 ALA A C 1
ATOM 1841 O O . ALA A 1 233 ? 20.930 -2.833 8.022 1.00 64.19 233 ALA A O 1
ATOM 1842 N N . ASP A 1 234 ? 22.338 -3.926 9.388 1.00 64.25 234 ASP A N 1
ATOM 1843 C CA . ASP A 1 234 ? 23.468 -3.036 9.146 1.00 64.25 234 ASP A CA 1
ATOM 1844 C C . ASP A 1 234 ? 24.092 -3.396 7.794 1.00 64.25 234 ASP A C 1
ATOM 1846 O O . ASP A 1 234 ? 24.800 -4.406 7.698 1.00 64.25 234 ASP A O 1
ATOM 1850 N N . PRO A 1 235 ? 23.815 -2.650 6.712 1.00 58.41 235 PRO A N 1
ATOM 1851 C CA . PRO A 1 235 ? 24.058 -3.205 5.394 1.00 58.41 235 PRO A CA 1
ATOM 1852 C C . PRO A 1 235 ? 25.552 -3.420 5.045 1.00 58.41 235 PRO A C 1
ATOM 1854 O O . PRO A 1 235 ? 25.819 -4.324 4.252 1.00 58.41 235 PRO A O 1
ATOM 1857 N N . PRO A 1 236 ? 26.552 -2.725 5.646 1.00 58.38 236 PRO A N 1
ATOM 1858 C CA . PRO A 1 236 ? 27.954 -3.113 5.502 1.00 58.38 236 PRO A CA 1
ATOM 1859 C C . PRO A 1 236 ? 28.251 -4.517 6.027 1.00 58.38 236 PRO A C 1
ATOM 1861 O O . PRO A 1 236 ? 29.094 -5.220 5.474 1.00 58.38 236 PRO A O 1
ATOM 1864 N N . ARG A 1 237 ? 27.557 -4.932 7.093 1.00 57.47 237 ARG A N 1
ATOM 1865 C CA . ARG A 1 237 ? 27.763 -6.226 7.744 1.00 57.47 237 ARG A CA 1
ATOM 1866 C C . ARG A 1 237 ? 27.085 -7.364 6.986 1.00 57.47 237 ARG A C 1
ATOM 1868 O O . ARG A 1 237 ? 27.662 -8.441 6.907 1.00 57.47 237 ARG A O 1
ATOM 1875 N N . PHE A 1 238 ? 25.891 -7.128 6.440 1.00 55.38 238 PHE A N 1
ATOM 1876 C CA . PHE A 1 238 ? 25.090 -8.177 5.796 1.00 55.38 238 PHE A CA 1
ATOM 1877 C C . PHE A 1 238 ? 25.395 -8.365 4.309 1.00 55.38 238 PHE A C 1
ATOM 1879 O O . PHE A 1 238 ? 25.408 -9.493 3.835 1.00 55.38 238 PHE A O 1
ATOM 1886 N N . PHE A 1 239 ? 25.699 -7.291 3.579 1.00 60.75 239 PHE A N 1
ATOM 1887 C CA . PHE A 1 239 ? 25.895 -7.366 2.125 1.00 60.75 239 PHE A CA 1
ATOM 1888 C C . PHE A 1 239 ? 27.365 -7.268 1.699 1.00 60.75 239 PHE A C 1
ATOM 1890 O O . PHE A 1 239 ? 27.658 -7.163 0.510 1.00 60.75 239 PHE A O 1
ATOM 1897 N N . GLY A 1 240 ? 28.301 -7.211 2.656 1.00 63.62 240 GLY A N 1
ATOM 1898 C CA . GLY A 1 240 ? 29.719 -6.960 2.369 1.00 63.62 240 GLY A CA 1
ATOM 1899 C C . GLY A 1 240 ? 29.963 -5.629 1.644 1.00 63.62 240 GLY A C 1
ATOM 1900 O O . GLY A 1 240 ? 30.996 -5.444 0.997 1.00 63.62 240 GLY A O 1
ATOM 1901 N N . LEU A 1 241 ? 29.000 -4.704 1.708 1.00 59.34 241 LEU A N 1
ATOM 1902 C CA . LEU A 1 241 ? 29.068 -3.424 1.019 1.00 59.34 241 LEU A CA 1
ATOM 1903 C C . LEU A 1 241 ? 29.992 -2.479 1.785 1.00 59.34 241 LEU A C 1
ATOM 1905 O O . LEU A 1 241 ? 29.817 -2.227 2.975 1.00 59.34 241 LEU A O 1
ATOM 1909 N N . LYS A 1 242 ? 30.976 -1.909 1.090 1.00 70.81 242 LYS A N 1
ATOM 1910 C CA . LYS A 1 242 ? 31.799 -0.837 1.655 1.00 70.81 242 LYS A CA 1
ATOM 1911 C C . LYS A 1 242 ? 30.955 0.425 1.825 1.00 70.81 242 LYS A C 1
ATOM 1913 O O . LYS A 1 242 ? 29.980 0.620 1.101 1.00 70.81 242 LYS A O 1
ATOM 1918 N N . SER A 1 243 ? 31.357 1.301 2.749 1.00 61.09 243 SER A N 1
ATOM 1919 C CA . SER A 1 243 ? 30.708 2.603 3.003 1.00 61.09 243 SER A CA 1
ATOM 1920 C C . SER A 1 243 ? 30.454 3.400 1.706 1.00 61.09 243 SER A C 1
ATOM 1922 O O . SER A 1 243 ? 29.435 4.061 1.530 1.00 61.09 243 SER A O 1
ATOM 1924 N N . ASP A 1 244 ? 31.362 3.261 0.751 1.00 66.06 244 ASP A N 1
ATOM 1925 C CA . ASP A 1 244 ? 31.403 3.930 -0.544 1.00 66.06 244 ASP A CA 1
ATOM 1926 C C . ASP A 1 244 ? 30.307 3.420 -1.503 1.00 66.06 244 ASP A C 1
ATOM 1928 O O . ASP A 1 244 ? 29.800 4.180 -2.328 1.00 66.06 244 ASP A O 1
ATOM 1932 N N . HIS A 1 245 ? 29.859 2.168 -1.352 1.00 60.59 245 HIS A N 1
ATOM 1933 C CA . HIS A 1 245 ? 28.754 1.602 -2.136 1.00 60.59 245 HIS A CA 1
ATOM 1934 C C . HIS A 1 245 ? 27.387 2.180 -1.723 1.00 60.59 245 HIS A C 1
ATOM 1936 O O . HIS A 1 245 ? 26.429 2.126 -2.490 1.00 60.59 245 HIS A O 1
ATOM 1942 N N . PHE A 1 246 ? 27.273 2.793 -0.540 1.00 56.72 246 PHE A N 1
ATOM 1943 C CA . PHE A 1 246 ? 26.024 3.425 -0.097 1.00 56.72 246 PHE A CA 1
ATOM 1944 C C . PHE A 1 246 ? 25.726 4.741 -0.803 1.00 56.72 246 PHE A C 1
ATOM 1946 O O . PHE A 1 246 ? 24.577 5.173 -0.817 1.00 56.72 246 PHE A O 1
ATOM 1953 N N . ALA A 1 247 ? 26.739 5.381 -1.392 1.00 56.06 247 ALA A N 1
ATOM 1954 C CA . ALA A 1 247 ? 26.555 6.621 -2.135 1.00 56.06 247 ALA A CA 1
ATOM 1955 C C . ALA A 1 247 ? 25.809 6.412 -3.467 1.00 56.06 247 ALA A C 1
ATOM 1957 O O . ALA A 1 247 ? 25.268 7.373 -4.010 1.00 56.06 247 ALA A O 1
ATOM 1958 N N . VAL A 1 248 ? 25.783 5.173 -3.980 1.00 52.66 248 VAL A N 1
ATOM 1959 C CA . VAL A 1 248 ? 25.168 4.800 -5.267 1.00 52.66 248 VAL A CA 1
ATOM 1960 C C . VAL A 1 248 ? 23.835 4.059 -5.137 1.00 52.66 248 VAL A C 1
ATOM 1962 O O . VAL A 1 248 ? 23.078 4.028 -6.105 1.00 52.66 248 VAL A O 1
ATOM 1965 N N . LEU A 1 249 ? 23.497 3.504 -3.966 1.00 50.38 249 LEU A N 1
ATOM 1966 C CA . LEU A 1 249 ? 22.144 2.990 -3.713 1.00 50.38 249 LEU A CA 1
ATOM 1967 C C . LEU A 1 249 ? 21.184 4.176 -3.707 1.00 50.38 249 LEU A C 1
ATOM 1969 O O . LEU A 1 249 ? 21.451 5.008 -2.851 1.00 50.38 249 LEU A O 1
ATOM 1973 N N . PRO A 1 250 ? 20.124 4.233 -4.554 1.00 47.28 250 PRO A N 1
ATOM 1974 C CA . PRO A 1 250 ? 19.375 5.442 -4.945 1.00 47.28 250 PRO A CA 1
ATOM 1975 C C . PRO A 1 250 ? 19.186 6.501 -3.828 1.00 47.28 250 PRO A C 1
ATOM 1977 O O . PRO A 1 250 ? 20.114 7.036 -3.269 1.00 47.28 250 PRO A O 1
ATOM 1980 N N . ARG A 1 251 ? 18.022 6.981 -3.461 1.00 49.91 251 ARG A N 1
ATOM 1981 C CA . ARG A 1 251 ? 17.813 7.433 -2.071 1.00 49.91 251 ARG A CA 1
ATOM 1982 C C . ARG A 1 251 ? 16.348 7.168 -1.907 1.00 49.91 251 ARG A C 1
ATOM 1984 O O . ARG A 1 251 ? 15.586 7.589 -2.775 1.00 49.91 251 ARG A O 1
ATOM 1991 N N . ALA A 1 252 ? 15.945 6.419 -0.881 1.00 46.91 252 ALA A N 1
ATOM 1992 C CA . ALA A 1 252 ? 14.524 6.318 -0.581 1.00 46.91 252 ALA A CA 1
ATOM 1993 C C . ALA A 1 252 ? 14.027 7.761 -0.494 1.00 46.91 252 ALA A C 1
ATOM 1995 O O . ALA A 1 252 ? 14.596 8.523 0.296 1.00 46.91 252 ALA A O 1
ATOM 1996 N N . GLU A 1 253 ? 13.125 8.150 -1.406 1.00 43.50 253 GLU A N 1
ATOM 1997 C CA . GLU A 1 253 ? 12.732 9.543 -1.602 1.00 43.50 253 GLU A CA 1
ATOM 1998 C C . GLU A 1 253 ? 12.466 10.135 -0.231 1.00 43.50 253 GLU A C 1
ATOM 2000 O O . GLU A 1 253 ? 11.579 9.675 0.492 1.00 43.50 253 GLU A O 1
ATOM 2005 N N . ALA A 1 254 ? 13.342 11.052 0.179 1.00 42.53 254 ALA A N 1
ATOM 2006 C CA . ALA A 1 254 ? 13.329 11.557 1.530 1.00 42.53 254 ALA A CA 1
ATOM 2007 C C . ALA A 1 254 ? 11.963 12.204 1.736 1.00 42.53 254 ALA A C 1
ATOM 2009 O O . ALA A 1 254 ? 11.664 13.259 1.173 1.00 42.53 254 ALA A O 1
ATOM 2010 N N . SER A 1 255 ? 11.120 11.539 2.528 1.00 42.97 255 SER A N 1
ATOM 2011 C CA . SER A 1 255 ? 9.948 12.161 3.116 1.00 42.97 255 SER A CA 1
ATOM 2012 C C . SER A 1 255 ? 10.390 13.519 3.655 1.00 42.97 255 SER A C 1
ATOM 2014 O O . SER A 1 255 ? 11.432 13.618 4.302 1.00 42.97 255 SER A O 1
ATOM 2016 N N . LYS A 1 256 ? 9.613 14.574 3.382 1.00 46.66 256 LYS A N 1
ATOM 2017 C CA . LYS A 1 256 ? 9.919 15.969 3.759 1.00 46.66 256 LYS A CA 1
ATOM 2018 C C . LYS A 1 256 ? 10.124 16.186 5.272 1.00 46.66 256 LYS A C 1
ATOM 2020 O O . LYS A 1 256 ? 10.402 17.304 5.693 1.00 46.66 256 LYS A O 1
ATOM 2025 N N . SER A 1 257 ? 9.999 15.139 6.089 1.00 44.69 257 SER A N 1
ATOM 2026 C CA . SER A 1 257 ? 10.483 15.095 7.465 1.00 44.69 257 SER A CA 1
ATOM 2027 C C . SER A 1 257 ? 12.018 15.130 7.488 1.00 44.69 257 SER A C 1
ATOM 2029 O O . SER A 1 257 ? 12.703 14.113 7.383 1.00 44.69 257 SER A O 1
ATOM 2031 N N . SER A 1 258 ? 12.559 16.337 7.642 1.00 42.78 258 SER A N 1
ATOM 2032 C CA . SER A 1 258 ? 13.985 16.695 7.618 1.00 42.78 258 SER A CA 1
ATOM 2033 C C . SER A 1 258 ? 14.882 15.989 8.648 1.00 42.78 258 SER A C 1
ATOM 2035 O O . SER A 1 258 ? 16.089 16.226 8.653 1.00 42.78 258 SER A O 1
ATOM 2037 N N . ASN A 1 259 ? 14.333 15.126 9.507 1.00 47.81 259 ASN A N 1
ATOM 2038 C CA . ASN A 1 259 ? 15.084 14.468 10.578 1.00 47.81 259 ASN A CA 1
ATOM 2039 C C . ASN A 1 259 ? 15.454 13.008 10.277 1.00 47.81 259 ASN A C 1
ATOM 2041 O O . ASN A 1 259 ? 16.311 12.455 10.961 1.00 47.81 259 ASN A O 1
ATOM 2045 N N . PHE A 1 260 ? 14.896 12.389 9.232 1.00 47.59 260 PHE A N 1
ATOM 2046 C CA . PHE A 1 260 ? 15.277 11.034 8.820 1.00 47.59 260 PHE A CA 1
ATOM 2047 C C . PHE A 1 260 ? 16.267 11.092 7.652 1.00 47.59 260 PHE A C 1
ATOM 2049 O O . PHE A 1 260 ? 15.915 10.911 6.487 1.00 47.59 260 PHE A O 1
ATOM 2056 N N . LYS A 1 261 ? 17.543 11.371 7.953 1.00 44.19 261 LYS A N 1
ATOM 2057 C CA . LYS A 1 261 ? 18.627 11.287 6.961 1.00 44.19 261 LYS A CA 1
ATOM 2058 C C . LYS A 1 261 ? 18.836 9.832 6.514 1.00 44.19 261 LYS A C 1
ATOM 2060 O O . LYS A 1 261 ? 19.610 9.098 7.114 1.00 44.19 261 LYS A O 1
ATOM 2065 N N . GLY A 1 262 ? 18.155 9.458 5.431 1.00 45.06 262 GLY A N 1
ATOM 2066 C CA . GLY A 1 262 ? 18.676 8.633 4.336 1.00 45.06 262 GLY A CA 1
ATOM 2067 C C . GLY A 1 262 ? 19.411 7.344 4.699 1.00 45.06 262 GLY A C 1
ATOM 2068 O O . GLY A 1 262 ? 20.541 7.162 4.255 1.00 45.06 262 GLY A O 1
ATOM 2069 N N . LYS A 1 263 ? 18.772 6.439 5.439 1.00 51.12 263 LYS A N 1
ATOM 2070 C CA . LYS A 1 263 ? 19.186 5.032 5.484 1.00 51.12 263 LYS A CA 1
ATOM 2071 C C . LYS A 1 263 ? 18.093 4.195 4.837 1.00 51.12 263 LYS A C 1
ATOM 2073 O O . LYS A 1 263 ? 16.916 4.426 5.100 1.00 51.12 263 LYS A O 1
ATOM 2078 N N . TYR A 1 264 ? 18.471 3.280 3.953 1.00 52.59 264 TYR A N 1
ATOM 2079 C CA . TYR A 1 264 ? 17.566 2.236 3.494 1.00 52.59 264 TYR A CA 1
ATOM 2080 C C . TYR A 1 264 ? 17.347 1.292 4.664 1.00 52.59 264 TYR A C 1
ATOM 2082 O O . TYR A 1 264 ? 18.279 0.626 5.101 1.00 52.59 264 TYR A O 1
ATOM 2090 N N . TRP A 1 265 ? 16.135 1.281 5.202 1.00 66.62 265 TRP A N 1
ATOM 2091 C CA . TRP A 1 265 ? 15.764 0.305 6.212 1.00 66.62 265 TRP A CA 1
ATOM 2092 C C . TRP A 1 265 ? 15.331 -0.936 5.448 1.00 66.62 265 TRP A C 1
ATOM 2094 O O . TRP A 1 265 ? 14.210 -0.995 4.934 1.00 66.62 265 TRP A O 1
ATOM 2104 N N . LEU A 1 266 ? 16.288 -1.839 5.267 1.00 70.12 266 LEU A N 1
ATOM 2105 C CA . LEU A 1 266 ? 16.037 -3.182 4.783 1.00 70.12 266 LEU A CA 1
ATOM 2106 C C . LEU A 1 266 ? 15.799 -4.061 6.001 1.00 70.12 266 LEU A C 1
ATOM 2108 O O . LEU A 1 266 ? 16.580 -4.056 6.952 1.00 70.12 266 LEU A O 1
ATOM 2112 N N . TYR A 1 267 ? 14.700 -4.790 5.954 1.00 77.44 267 TYR A N 1
ATOM 2113 C CA . TYR A 1 267 ? 14.334 -5.769 6.958 1.00 77.44 267 TYR A CA 1
ATOM 2114 C C . TYR A 1 267 ? 14.272 -7.120 6.281 1.00 77.44 267 TYR A C 1
ATOM 2116 O O . TYR A 1 267 ? 13.842 -7.219 5.128 1.00 77.44 267 TYR A O 1
ATOM 2124 N N . HIS A 1 268 ? 14.698 -8.151 6.992 1.00 79.19 268 HIS A N 1
ATOM 2125 C CA . HIS A 1 268 ? 14.554 -9.497 6.490 1.00 79.19 268 HIS A CA 1
ATOM 2126 C C . HIS A 1 268 ? 13.064 -9.862 6.496 1.00 79.19 268 HIS A C 1
ATOM 2128 O O . HIS A 1 268 ? 12.362 -9.639 7.488 1.00 79.19 268 HIS A O 1
ATOM 2134 N N . VAL A 1 269 ? 12.545 -10.386 5.383 1.00 79.12 269 VAL A N 1
ATOM 2135 C CA . VAL A 1 269 ? 11.101 -10.654 5.244 1.00 79.12 269 VAL A CA 1
ATOM 2136 C C . VAL A 1 269 ? 10.623 -11.673 6.279 1.00 79.12 269 VAL A C 1
ATOM 2138 O O . VAL A 1 269 ? 9.499 -11.565 6.768 1.00 79.12 269 VAL A O 1
ATOM 2141 N N . TYR A 1 270 ? 11.483 -12.613 6.677 1.00 77.31 270 TYR A N 1
ATOM 2142 C CA . TYR A 1 270 ? 11.162 -13.580 7.724 1.00 77.31 270 TYR A CA 1
ATOM 2143 C C . TYR A 1 270 ? 10.944 -12.923 9.091 1.00 77.31 270 TYR A C 1
ATOM 2145 O O . TYR A 1 270 ? 10.003 -13.284 9.797 1.00 77.31 270 TYR A O 1
ATOM 2153 N N . ASP A 1 271 ? 11.757 -11.920 9.439 1.00 75.88 271 ASP A N 1
ATOM 2154 C CA . ASP A 1 271 ? 11.608 -11.216 10.711 1.00 75.88 271 ASP A CA 1
ATOM 2155 C C . ASP A 1 271 ? 10.241 -10.550 10.758 1.00 75.88 271 ASP A C 1
ATOM 2157 O O . ASP A 1 271 ? 9.505 -10.720 11.718 1.00 75.88 271 ASP A O 1
ATOM 2161 N N . ILE A 1 272 ? 9.851 -9.889 9.668 1.00 76.81 272 ILE A N 1
ATOM 2162 C CA . ILE A 1 272 ? 8.550 -9.234 9.523 1.00 76.81 272 ILE A CA 1
ATOM 2163 C C . ILE A 1 272 ? 7.392 -10.240 9.520 1.00 76.81 272 ILE A C 1
ATOM 2165 O O . ILE A 1 272 ? 6.353 -9.989 10.129 1.00 76.81 272 ILE A O 1
ATOM 2169 N N . PHE A 1 273 ? 7.557 -11.385 8.858 1.00 75.38 273 PHE A N 1
ATOM 2170 C CA . PHE A 1 273 ? 6.550 -12.442 8.804 1.00 75.38 273 PHE A CA 1
ATOM 2171 C C . PHE A 1 273 ? 6.146 -12.910 10.209 1.00 75.38 273 PHE A C 1
ATOM 2173 O O . PHE A 1 273 ? 4.963 -13.117 10.487 1.00 75.38 273 PHE A O 1
ATOM 2180 N N . MET A 1 274 ? 7.114 -13.007 11.120 1.00 70.81 274 MET A N 1
ATOM 2181 C CA . MET A 1 274 ? 6.895 -13.451 12.498 1.00 70.81 274 MET A CA 1
ATOM 2182 C C . MET A 1 274 ? 6.112 -12.448 13.364 1.00 70.81 274 MET A C 1
ATOM 2184 O O . MET A 1 274 ? 5.637 -12.825 14.433 1.00 70.81 274 MET A O 1
ATOM 2188 N N . TRP A 1 275 ? 5.919 -11.203 12.908 1.00 69.50 275 TRP A N 1
ATOM 2189 C CA . TRP A 1 275 ? 5.144 -10.178 13.625 1.00 69.50 275 TRP A CA 1
ATOM 2190 C C . TRP A 1 275 ? 3.634 -10.241 13.393 1.00 69.50 275 TRP A C 1
ATOM 2192 O O . TRP A 1 275 ? 2.874 -9.503 14.022 1.00 69.50 275 TRP A O 1
ATOM 2202 N N . HIS A 1 276 ? 3.161 -11.106 12.503 1.00 70.50 276 HIS A N 1
ATOM 2203 C CA . HIS A 1 276 ? 1.735 -11.198 12.229 1.00 70.50 276 HIS A CA 1
ATOM 2204 C C . HIS A 1 276 ? 0.949 -11.891 13.346 1.00 70.50 276 HIS A C 1
ATOM 2206 O O . HIS A 1 276 ? 1.369 -12.883 13.934 1.00 70.50 276 HIS A O 1
ATOM 2212 N N . VAL A 1 277 ? -0.278 -11.406 13.555 1.00 66.44 277 VAL A N 1
ATOM 2213 C CA . VAL A 1 277 ? -1.239 -11.931 14.544 1.00 66.44 277 VAL A CA 1
ATOM 2214 C C . VAL A 1 277 ? -1.604 -13.401 14.286 1.00 66.44 277 VAL A C 1
ATOM 2216 O O . VAL A 1 277 ? -1.988 -14.120 15.206 1.00 66.44 277 VAL A O 1
ATOM 2219 N N . SER A 1 278 ? -1.504 -13.862 13.036 1.00 74.06 278 SER A N 1
ATOM 2220 C CA . SER A 1 278 ? -1.709 -15.262 12.672 1.00 74.06 278 SER A CA 1
ATOM 2221 C C . SER A 1 278 ? -0.840 -15.675 11.489 1.00 74.06 278 SER A C 1
ATOM 2223 O O . SER A 1 278 ? -0.516 -14.854 10.627 1.00 74.06 278 SER A O 1
ATOM 2225 N N . LYS A 1 279 ? -0.531 -16.975 11.417 1.00 74.50 279 LYS A N 1
ATOM 2226 C CA . LYS A 1 279 ? 0.202 -17.582 10.300 1.00 74.50 279 LYS A CA 1
ATOM 2227 C C . LYS A 1 279 ? -0.480 -17.310 8.955 1.00 74.50 279 LYS A C 1
ATOM 2229 O O . LYS A 1 279 ? 0.171 -16.830 8.040 1.00 74.50 279 LYS A O 1
ATOM 2234 N N . ASP A 1 280 ? -1.797 -17.490 8.869 1.00 74.38 280 ASP A N 1
ATOM 2235 C CA . ASP A 1 280 ? -2.552 -17.238 7.633 1.00 74.38 280 ASP A CA 1
ATOM 2236 C C . ASP A 1 280 ? -2.450 -15.780 7.154 1.00 74.38 280 ASP A C 1
ATOM 2238 O O . ASP A 1 280 ? -2.414 -15.510 5.952 1.00 74.38 280 ASP A O 1
ATOM 2242 N N . ALA A 1 281 ? -2.416 -14.817 8.085 1.00 70.44 281 ALA A N 1
ATOM 2243 C CA . ALA A 1 281 ? -2.246 -13.407 7.740 1.00 70.44 281 ALA A CA 1
ATOM 2244 C C . ALA A 1 281 ? -0.830 -13.132 7.218 1.00 70.44 281 ALA A C 1
ATOM 2246 O O . ALA A 1 281 ? -0.681 -12.406 6.234 1.00 70.44 281 ALA A O 1
ATOM 2247 N N . ALA A 1 282 ? 0.171 -13.752 7.842 1.00 75.62 282 ALA A N 1
ATOM 2248 C CA . ALA A 1 282 ? 1.565 -13.689 7.427 1.00 75.62 282 ALA A CA 1
ATOM 2249 C C . ALA A 1 282 ? 1.769 -14.297 6.031 1.00 75.62 282 ALA A C 1
ATOM 2251 O O . ALA A 1 282 ? 2.341 -13.655 5.154 1.00 75.62 282 ALA A O 1
ATOM 2252 N N . ASP A 1 283 ? 1.215 -15.488 5.789 1.00 75.94 283 ASP A N 1
ATOM 2253 C CA . ASP A 1 283 ? 1.280 -16.195 4.505 1.00 75.94 283 ASP A CA 1
ATOM 2254 C C . ASP A 1 283 ? 0.621 -15.375 3.390 1.00 75.94 283 ASP A C 1
ATOM 2256 O O . ASP A 1 283 ? 1.151 -15.250 2.283 1.00 75.94 283 ASP A O 1
ATOM 2260 N N . LYS A 1 284 ? -0.524 -14.744 3.683 1.00 79.88 284 LYS A N 1
ATOM 2261 C CA . LYS A 1 284 ? -1.207 -13.861 2.732 1.00 79.88 284 LYS A CA 1
ATOM 2262 C C . L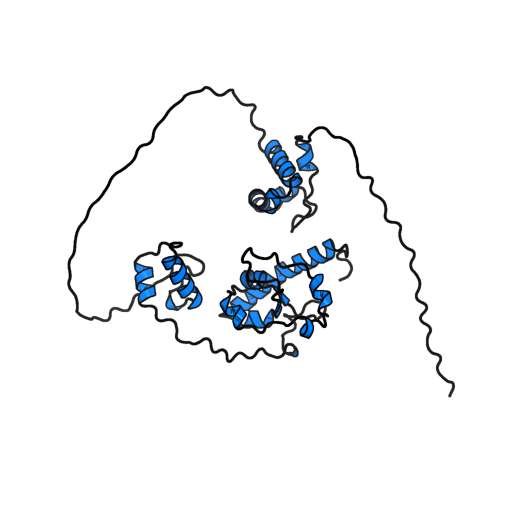YS A 1 284 ? -0.390 -12.604 2.417 1.00 79.88 284 LYS A C 1
ATOM 2264 O O . LYS A 1 284 ? -0.339 -12.208 1.251 1.00 79.88 284 LYS A O 1
ATOM 2269 N N . ALA A 1 285 ? 0.220 -11.981 3.427 1.00 80.56 285 ALA A N 1
ATOM 2270 C CA . ALA A 1 285 ? 1.081 -10.811 3.256 1.00 80.56 285 ALA A CA 1
ATOM 2271 C C . ALA A 1 285 ? 2.332 -11.154 2.435 1.00 80.56 285 ALA A C 1
ATOM 2273 O O . ALA A 1 285 ? 2.633 -10.462 1.462 1.00 80.56 285 ALA A O 1
ATOM 2274 N N . LEU A 1 286 ? 2.986 -12.275 2.753 1.00 84.88 286 LEU A N 1
ATOM 2275 C CA . LEU A 1 286 ? 4.146 -12.785 2.027 1.00 84.88 286 LEU A CA 1
ATOM 2276 C C . LEU A 1 286 ? 3.812 -13.064 0.563 1.00 84.88 286 LEU A C 1
ATOM 2278 O O . LEU A 1 286 ? 4.515 -12.599 -0.327 1.00 84.88 286 LEU A O 1
ATOM 2282 N N . LYS A 1 287 ? 2.699 -13.752 0.292 1.00 84.94 287 LYS A N 1
ATOM 2283 C CA . LYS A 1 287 ? 2.264 -14.033 -1.081 1.00 84.94 287 LYS A CA 1
ATOM 2284 C C . LYS A 1 287 ? 2.000 -12.754 -1.879 1.00 84.94 287 LYS A C 1
ATOM 2286 O O . LYS A 1 287 ? 2.357 -12.682 -3.051 1.00 84.94 287 LYS A O 1
ATOM 2291 N N . ALA A 1 288 ? 1.379 -11.748 -1.259 1.00 82.38 288 ALA A N 1
ATOM 2292 C CA . ALA A 1 288 ? 1.139 -10.457 -1.901 1.00 82.38 288 ALA A CA 1
ATOM 2293 C C . ALA A 1 288 ? 2.447 -9.697 -2.175 1.00 82.38 288 ALA A C 1
ATOM 2295 O O . ALA A 1 288 ? 2.588 -9.095 -3.238 1.00 82.38 288 ALA A O 1
ATOM 2296 N N . PHE A 1 289 ? 3.399 -9.751 -1.240 1.00 85.94 289 PHE A N 1
ATOM 2297 C CA . PHE A 1 289 ? 4.730 -9.186 -1.421 1.00 85.94 289 PHE A CA 1
ATOM 2298 C C . PHE A 1 289 ? 5.476 -9.870 -2.571 1.00 85.94 289 PHE A C 1
ATOM 2300 O O . PHE A 1 289 ? 5.922 -9.173 -3.474 1.00 85.94 289 PHE A O 1
ATOM 2307 N N . LEU A 1 290 ? 5.546 -11.206 -2.589 1.00 83.44 290 LEU A N 1
ATOM 2308 C CA . LEU A 1 290 ? 6.247 -11.974 -3.625 1.00 83.44 290 LEU A CA 1
ATOM 2309 C C . LEU A 1 290 ? 5.678 -11.720 -5.026 1.00 83.44 290 LEU A C 1
ATOM 2311 O O . LEU A 1 290 ? 6.446 -11.518 -5.961 1.00 83.44 290 LEU A O 1
ATOM 2315 N N . ALA A 1 291 ? 4.350 -11.639 -5.158 1.00 81.69 291 ALA A N 1
ATOM 2316 C CA . ALA A 1 291 ? 3.711 -11.310 -6.432 1.00 81.69 291 ALA A CA 1
ATOM 2317 C C . ALA A 1 291 ? 4.142 -9.926 -6.954 1.00 81.69 291 ALA A C 1
ATOM 2319 O O . ALA A 1 291 ? 4.467 -9.780 -8.123 1.00 81.69 291 ALA A O 1
ATOM 2320 N N . CYS A 1 292 ? 4.205 -8.911 -6.084 1.00 79.06 292 CYS A N 1
ATOM 2321 C CA . CYS A 1 292 ? 4.686 -7.582 -6.473 1.00 79.06 292 CYS A CA 1
ATOM 2322 C C . CYS A 1 292 ? 6.213 -7.498 -6.619 1.00 79.06 292 CYS A C 1
ATOM 2324 O O . CYS A 1 292 ? 6.709 -6.609 -7.310 1.00 79.06 292 CYS A O 1
ATOM 2326 N N . TYR A 1 293 ? 6.956 -8.356 -5.919 1.00 77.62 293 TYR A N 1
ATOM 2327 C CA . TYR A 1 293 ? 8.410 -8.406 -5.976 1.00 77.62 293 TYR A CA 1
ATOM 2328 C C . TYR A 1 293 ? 8.873 -8.939 -7.331 1.00 77.62 293 TYR A C 1
ATOM 2330 O O . TYR A 1 293 ? 9.709 -8.295 -7.956 1.00 77.62 293 TYR A O 1
ATOM 2338 N N . GLN A 1 294 ? 8.266 -10.025 -7.823 1.00 73.00 294 GLN A N 1
ATOM 2339 C CA . GLN A 1 294 ? 8.553 -10.581 -9.150 1.00 73.00 294 GLN A CA 1
ATOM 2340 C C . GLN A 1 294 ? 8.346 -9.537 -10.257 1.00 73.00 294 GLN A C 1
ATOM 2342 O O . GLN A 1 294 ? 9.283 -9.257 -11.002 1.00 73.00 294 GLN A O 1
ATOM 2347 N N . ASP A 1 295 ? 7.200 -8.845 -10.258 1.00 69.50 295 ASP A N 1
ATOM 2348 C CA . ASP A 1 295 ? 6.914 -7.764 -11.216 1.00 69.50 295 ASP A CA 1
ATOM 2349 C C . ASP A 1 295 ? 7.995 -6.660 -11.201 1.00 69.50 295 ASP A C 1
ATOM 2351 O O . ASP A 1 295 ? 8.387 -6.118 -12.235 1.00 69.50 295 ASP A O 1
ATOM 2355 N N . ARG A 1 296 ? 8.485 -6.298 -10.007 1.00 68.12 296 ARG A N 1
ATOM 2356 C CA . ARG A 1 296 ? 9.480 -5.232 -9.827 1.00 68.12 296 ARG A CA 1
ATOM 2357 C C . ARG A 1 296 ? 10.880 -5.647 -10.232 1.00 68.12 296 ARG A C 1
ATOM 2359 O O . ARG A 1 296 ? 11.609 -4.820 -10.769 1.00 68.12 296 ARG A O 1
ATOM 2366 N N . VAL A 1 297 ? 11.273 -6.869 -9.898 1.00 63.84 297 VAL A N 1
ATOM 2367 C CA . VAL A 1 297 ? 12.578 -7.419 -10.253 1.00 63.84 297 VAL A CA 1
ATOM 2368 C C . VAL A 1 297 ? 12.688 -7.403 -11.773 1.00 63.84 297 VAL A C 1
ATOM 2370 O O . VAL A 1 297 ? 13.586 -6.746 -12.295 1.00 63.84 297 VAL A O 1
ATOM 2373 N N . GLU A 1 298 ? 11.711 -7.966 -12.482 1.00 57.47 298 GLU A N 1
ATOM 2374 C CA . GLU A 1 298 ? 11.663 -7.936 -13.948 1.00 57.47 298 GLU A CA 1
ATOM 2375 C C . GLU A 1 298 ? 11.733 -6.508 -14.516 1.00 57.47 298 GLU A C 1
ATOM 2377 O O . GLU A 1 298 ? 12.535 -6.241 -15.413 1.00 57.47 298 GLU A O 1
ATOM 2382 N N . ASP A 1 299 ? 10.975 -5.562 -13.949 1.00 54.06 299 ASP A N 1
ATOM 2383 C CA . ASP A 1 299 ? 11.003 -4.153 -14.364 1.00 54.06 299 ASP A CA 1
ATOM 2384 C C . ASP A 1 299 ? 12.370 -3.483 -14.132 1.00 54.06 299 ASP A C 1
ATOM 2386 O O . ASP A 1 299 ? 12.836 -2.709 -14.976 1.00 54.06 299 ASP A O 1
ATOM 2390 N N . VAL A 1 300 ? 13.027 -3.761 -13.000 1.00 52.12 300 VAL A N 1
ATOM 2391 C CA . VAL A 1 300 ? 14.345 -3.202 -12.662 1.00 52.12 300 VAL A CA 1
ATOM 2392 C C . VAL A 1 300 ? 15.415 -3.777 -13.585 1.00 52.12 300 VAL A C 1
ATOM 2394 O O . VAL A 1 300 ? 16.146 -2.989 -14.190 1.00 52.12 300 VAL A O 1
ATOM 2397 N N . TRP A 1 301 ? 15.470 -5.098 -13.779 1.00 45.72 301 TRP A N 1
ATOM 2398 C CA . TRP A 1 301 ? 16.423 -5.730 -14.700 1.00 45.72 301 TRP A CA 1
ATOM 2399 C C . TRP A 1 301 ? 16.210 -5.245 -16.139 1.00 45.72 301 TRP A C 1
ATOM 2401 O O . TRP A 1 301 ? 17.156 -4.790 -16.791 1.00 45.72 301 TRP A O 1
ATOM 2411 N N . ALA A 1 302 ? 14.953 -5.183 -16.592 1.00 45.56 302 ALA A N 1
ATOM 2412 C CA . ALA A 1 302 ? 14.608 -4.640 -17.902 1.00 45.56 302 ALA A CA 1
ATOM 2413 C C . ALA A 1 302 ? 14.985 -3.154 -18.052 1.00 45.56 302 ALA A C 1
ATOM 2415 O O . ALA A 1 302 ? 15.368 -2.719 -19.139 1.00 45.56 302 ALA A O 1
ATOM 2416 N N . SER A 1 303 ? 14.897 -2.351 -16.984 1.00 40.25 303 SER A N 1
ATOM 2417 C CA . SER A 1 303 ? 15.313 -0.938 -16.995 1.00 40.25 303 SER A CA 1
ATOM 2418 C C . SER A 1 303 ? 16.832 -0.748 -17.034 1.00 40.25 303 SER A C 1
ATOM 2420 O O . SER A 1 303 ? 17.302 0.268 -17.543 1.00 40.25 303 SER A O 1
ATOM 2422 N N . MET A 1 304 ? 17.596 -1.738 -16.566 1.00 39.59 304 MET A N 1
ATOM 2423 C CA . MET A 1 304 ? 19.060 -1.757 -16.635 1.00 39.59 304 MET A CA 1
ATOM 2424 C C . MET A 1 304 ? 19.587 -2.281 -17.982 1.00 39.59 304 MET A C 1
ATOM 2426 O O . MET A 1 304 ? 20.796 -2.402 -18.158 1.00 39.59 304 MET A O 1
ATOM 2430 N N . GLY A 1 305 ? 18.706 -2.589 -18.944 1.00 37.53 305 GLY A N 1
ATOM 2431 C CA . GLY A 1 305 ? 19.097 -3.152 -20.242 1.00 37.53 305 GLY A CA 1
ATOM 2432 C C . GLY A 1 305 ? 19.545 -4.616 -20.167 1.00 37.53 305 GLY A C 1
ATOM 2433 O O . GLY A 1 305 ? 20.025 -5.164 -21.157 1.00 37.53 305 GLY A O 1
ATOM 2434 N N . LEU A 1 306 ? 19.367 -5.254 -19.010 1.00 43.97 306 LEU A N 1
ATOM 2435 C CA . LEU A 1 306 ? 19.599 -6.673 -18.789 1.00 43.97 306 LEU A CA 1
ATOM 2436 C C . LEU A 1 306 ? 18.254 -7.364 -19.031 1.00 43.97 306 LEU A C 1
ATOM 2438 O O . LEU A 1 306 ? 17.448 -7.526 -18.121 1.00 43.97 306 LEU A O 1
ATOM 2442 N N . GLY A 1 307 ? 17.940 -7.637 -20.300 1.00 38.97 307 GLY A N 1
ATOM 2443 C CA . GLY A 1 307 ? 16.675 -8.275 -20.676 1.00 38.97 307 GLY A CA 1
ATOM 2444 C C . GLY A 1 307 ? 16.450 -9.607 -19.946 1.00 38.97 307 GLY A C 1
ATOM 2445 O O . GLY A 1 307 ? 17.404 -10.236 -19.497 1.00 38.97 307 GLY A O 1
ATOM 2446 N N . ALA A 1 308 ? 15.190 -10.049 -19.888 1.00 44.78 308 ALA A N 1
ATOM 2447 C CA . ALA A 1 308 ? 14.692 -11.249 -19.196 1.00 44.78 308 ALA A CA 1
ATOM 2448 C C . ALA A 1 308 ? 15.271 -12.611 -19.671 1.00 44.78 308 ALA A C 1
ATOM 2450 O O . ALA A 1 308 ? 14.661 -13.649 -19.455 1.00 44.78 308 ALA A O 1
ATOM 2451 N N . GLY A 1 309 ? 16.418 -12.629 -20.356 1.00 39.69 309 GLY A N 1
ATOM 2452 C CA . GLY A 1 309 ? 17.058 -13.823 -20.919 1.00 39.69 309 GLY A CA 1
ATOM 2453 C C . GLY A 1 309 ? 18.237 -14.372 -20.109 1.00 39.69 309 GLY A C 1
ATOM 2454 O O . GLY A 1 309 ? 19.061 -15.079 -20.683 1.00 39.69 309 GLY A O 1
ATOM 2455 N N . LEU A 1 310 ? 18.369 -14.011 -18.828 1.00 37.50 310 LEU A N 1
ATOM 2456 C CA . LEU A 1 310 ? 19.427 -14.514 -17.933 1.00 37.50 310 LEU A CA 1
ATOM 2457 C C . LEU A 1 310 ? 18.898 -15.343 -16.748 1.00 37.50 310 LEU A C 1
ATOM 2459 O O . LEU A 1 310 ? 19.685 -15.692 -15.868 1.00 37.50 310 LEU A O 1
ATOM 2463 N N . CYS A 1 311 ? 17.607 -15.679 -16.748 1.00 43.38 311 CYS A N 1
ATOM 2464 C CA . CYS A 1 311 ? 17.009 -16.664 -15.848 1.00 43.38 311 CYS A CA 1
ATOM 2465 C C . CYS A 1 311 ? 16.706 -17.948 -16.625 1.00 43.38 311 CYS A C 1
ATOM 2467 O O . CYS A 1 311 ? 16.147 -17.831 -17.741 1.00 43.38 311 CYS A O 1
#

Radius of gyration: 30.16 Å; chains: 1; bounding box: 89×76×78 Å

Sequence (311 aa):
MPPSDPLRHTFAVLPLMKSEVHPSPSGLASEPSSPAYAAVYRHTFGKHKHKTLQEIEACDLPYIEWLRGSYMAKNSRDLQKALQAYDAAKFPRSPASLPHMTESQASPASQKSAAGNKRKMQPQSDEQPRKKYVLDFGLNRGRALSDVPDEYVENLRERIRSGTFTPKPALVAALKDHKPSKAAFKPTWTPPELSQASPVFQDDTFGDLWIGYVDAQRFFGLNSDHFVLLPYADPPRFFGLKSDHFAVLPRAEASKSSNFKGKYWLYHVYDIFMWHVSKDAADKALKAFLACYQDRVEDVWASMGLGAGLC

pLDDT: mean 70.86, std 20.33, range [36.66, 97.56]

Foldseek 3Di:
DDDDDDDDDDDDDDDDDDDDDDDDPPDPDDDPLDLVLQVPDADCDDPRGRHGPVRCCVPPVVVLVVCVVDPVCVPDPSSVSNNSSPCCVVCVPPPDPDDDDDDDDDDDDDDDDDDDDDDDDDDDDPPDPPPFDADCDDPRHRHTPLVDAVVVLVVVVVCVVVVVDDDDPVNVVVSVVDDHPPPPPPLPDDPDDPVPDDCLQADPVRHGHKDFPVLLCVLLVDDPVVLVSADFCPPCVVVVDDPVVQVVPDFPPDDPPPPDPTDGRIGGLVSSLVPDPDNVSSVRSSVVSVVVVVSVVQVVCVVVVNHPPPD

Organism: Marssonina brunnea f. sp. multigermtubi (strain MB_m1) (NCBI:txid1072389)